Protein AF-A0A486XRT2-F1 (afdb_monomer)

Sequence (268 aa):
MKKILVLSLFYLQCIYGNQPLEEYFSYIKQLAQSSGNYQEGEIEIVMDPVEILKIQEIQENRLLQKGFSKIEAREFSQVGLVCEDQYLIWLRDAVYFPQKIPGTYDRLIWKSELKEGLSGVAILPVLPSGRIALIVNYRHATRSWELELPRGGVELQETAEEAALRELKEETGLIASSLHFLGQVAPDNGVLSSVMPIFLAKISSQEESQTEYGEAIADVISFTKDELKKGLMQGFLEVSIQGEEKHIPLRDPFLTFALLQAELRKLL

Foldseek 3Di:
DPDPDPPPPVVCVLVDDPPDVVVQVVQVVQAPDDQDDLQVQTKGFDDDPVVLVVQLVVQLVVVVVVVDDNSVSNLVSDFGFNDDDPFKTKGWTFIQGRPRDTYIDIAIETPQNTNVGAQKAFEFEQEPVRWTKWWQWQDPVVRFTATETQMDGADDVRDNVRRHQVSCCQQFQWHFPDKAWLAWDDPDPRHYPHIYTYIYGYTDDGDDHNYDPPIGTQDIDIDHLVQLVVLCVVQWDFDQGPNDTDTHGYDYPSVVSSSVSCVVVVVD

Radius of gyration: 22.91 Å; Cα contacts (8 Å, |Δi|>4): 514; chains: 1; bounding box: 68×37×58 Å

pLDDT: mean 90.21, std 15.12, range [31.02, 98.75]

Mean predicted aligned error: 6.56 Å

Nearest PDB structures (foldseek):
  5c7q-assembly1_B  TM=8.868E-01  e=3.432E-14  Bdellovibrio bacteriovorus HD100
  5c8l-assembly1_B  TM=8.752E-01  e=8.016E-14  Bdellovibrio bacteriovorus HD100
  8wv3-assembly1_A  TM=8.546E-01  e=5.244E-13  Bacillus methanolicus
  2yvm-assembly1_A  TM=8.355E-01  e=3.645E-12  Thermus thermophilus HB8
  8wv3-assembly1_E  TM=8.431E-01  e=2.534E-12  Bacillus methanolicus

Structure (mmCIF, N/CA/C/O backbone):
data_AF-A0A486XRT2-F1
#
_entry.id   AF-A0A486XRT2-F1
#
loop_
_atom_site.group_PDB
_atom_site.id
_atom_site.type_symbol
_atom_site.label_atom_id
_atom_site.label_alt_id
_atom_site.label_comp_id
_atom_site.label_asym_id
_atom_site.label_entity_id
_atom_site.label_seq_id
_atom_site.pdbx_PDB_ins_code
_atom_site.Cartn_x
_atom_site.Cartn_y
_atom_site.Cartn_z
_atom_site.occupancy
_atom_site.B_iso_or_equiv
_atom_site.auth_seq_id
_atom_site.auth_comp_id
_atom_site.auth_asym_id
_atom_site.auth_atom_id
_atom_site.pdbx_PDB_model_num
ATOM 1 N N . MET A 1 1 ? 45.564 20.930 1.297 1.00 42.75 1 MET A N 1
ATOM 2 C CA . MET A 1 1 ? 44.959 20.884 -0.058 1.00 42.75 1 MET A CA 1
ATOM 3 C C . MET A 1 1 ? 45.408 19.600 -0.746 1.00 42.75 1 MET A C 1
ATOM 5 O O . MET A 1 1 ? 46.575 19.269 -0.600 1.00 42.75 1 MET A O 1
ATOM 9 N N . LYS A 1 2 ? 44.506 18.911 -1.467 1.00 38.56 2 LYS A N 1
ATOM 10 C CA . LYS A 1 2 ? 44.606 17.539 -2.037 1.00 38.56 2 LYS A CA 1
ATOM 11 C C . LYS A 1 2 ? 44.101 16.395 -1.140 1.00 38.56 2 LYS A C 1
ATOM 13 O O . LYS A 1 2 ? 44.876 15.544 -0.732 1.00 38.56 2 LYS A O 1
ATOM 18 N N . LYS A 1 3 ? 42.787 16.360 -0.887 1.00 36.56 3 LYS A N 1
ATOM 19 C CA . LYS A 1 3 ? 42.003 15.138 -0.575 1.00 36.56 3 LYS A CA 1
ATOM 20 C C . LYS A 1 3 ? 40.528 15.299 -1.000 1.00 36.56 3 LYS A C 1
ATOM 22 O O . LYS A 1 3 ? 39.615 14.898 -0.298 1.00 36.56 3 LYS A O 1
ATOM 27 N N . ILE A 1 4 ? 40.293 15.924 -2.154 1.00 42.47 4 ILE A N 1
ATOM 28 C CA . ILE A 1 4 ? 38.965 16.025 -2.782 1.00 42.47 4 ILE A CA 1
ATOM 29 C C . ILE A 1 4 ? 39.179 15.750 -4.269 1.00 42.47 4 ILE A C 1
ATOM 31 O O . ILE A 1 4 ? 39.317 16.684 -5.044 1.00 42.47 4 ILE A O 1
ATOM 35 N N . LEU A 1 5 ? 39.378 14.485 -4.646 1.00 36.94 5 LEU A N 1
ATOM 36 C CA . LEU A 1 5 ? 39.293 14.062 -6.056 1.00 36.94 5 LEU A CA 1
ATOM 37 C C . LEU A 1 5 ? 39.163 12.536 -6.244 1.00 36.94 5 LEU A C 1
ATOM 39 O O . LEU A 1 5 ? 39.488 12.027 -7.308 1.00 36.94 5 LEU A O 1
ATOM 43 N N . VAL A 1 6 ? 38.730 11.792 -5.217 1.00 38.69 6 VAL A N 1
ATOM 44 C CA . VAL A 1 6 ? 38.542 10.324 -5.312 1.00 38.69 6 VAL A CA 1
ATOM 45 C C . VAL A 1 6 ? 37.071 9.913 -5.133 1.00 38.69 6 VAL A C 1
ATOM 47 O O . VAL A 1 6 ? 36.712 8.781 -5.424 1.00 38.69 6 VAL A O 1
ATOM 50 N N . LEU A 1 7 ? 36.179 10.837 -4.756 1.00 36.88 7 LEU A N 1
ATOM 51 C CA . LEU A 1 7 ? 34.746 10.542 -4.595 1.00 36.88 7 LEU A CA 1
ATOM 52 C C . LEU A 1 7 ? 33.906 10.704 -5.873 1.00 36.88 7 LEU A C 1
ATOM 54 O O . LEU A 1 7 ? 32.753 10.291 -5.879 1.00 36.88 7 LEU A O 1
ATOM 58 N N . SER A 1 8 ? 34.453 11.251 -6.963 1.00 41.97 8 SER A N 1
ATOM 59 C CA . SER A 1 8 ? 33.670 11.516 -8.181 1.00 41.97 8 SER A CA 1
ATOM 60 C C . SER A 1 8 ? 33.702 10.401 -9.230 1.00 41.97 8 SER A C 1
ATOM 62 O O . SER A 1 8 ? 32.873 10.432 -10.129 1.00 41.97 8 SER A O 1
ATOM 64 N N . LEU A 1 9 ? 34.603 9.411 -9.142 1.00 33.44 9 LEU A N 1
ATOM 65 C CA . LEU A 1 9 ? 34.615 8.296 -10.107 1.00 33.44 9 LEU A CA 1
ATOM 66 C C . LEU A 1 9 ? 33.767 7.092 -9.674 1.00 33.44 9 LEU A C 1
ATOM 68 O O . LEU A 1 9 ? 33.207 6.431 -10.540 1.00 33.44 9 LEU A O 1
ATOM 72 N N . PHE A 1 10 ? 33.594 6.846 -8.371 1.00 33.91 10 PHE A N 1
ATOM 73 C CA . PHE A 1 10 ? 32.677 5.798 -7.895 1.00 33.91 10 PHE A CA 1
ATOM 74 C C . PHE A 1 10 ? 31.203 6.218 -7.993 1.00 33.91 10 PHE A C 1
ATOM 76 O O . PHE A 1 10 ? 30.354 5.385 -8.283 1.00 33.91 10 PHE A O 1
ATOM 83 N N . TYR A 1 11 ? 30.902 7.516 -7.866 1.00 34.69 11 TYR A N 1
ATOM 84 C CA . TYR A 1 11 ? 29.550 8.037 -8.104 1.00 34.69 11 TYR A CA 1
ATOM 85 C C . TYR A 1 11 ? 29.153 8.064 -9.588 1.00 34.69 11 TYR A C 1
ATOM 87 O O . TYR A 1 11 ? 27.969 8.126 -9.892 1.00 34.69 11 TYR A O 1
ATOM 95 N N . LEU A 1 12 ? 30.113 7.987 -10.520 1.00 31.02 12 LEU A N 1
ATOM 96 C CA . LEU A 1 12 ? 29.809 7.939 -11.955 1.00 31.02 12 LEU A CA 1
ATOM 97 C C . LEU A 1 12 ? 29.531 6.524 -12.483 1.00 31.02 12 LEU A C 1
ATOM 99 O O . LEU A 1 12 ? 28.933 6.402 -13.550 1.00 31.02 12 LEU A O 1
ATOM 103 N N . GLN A 1 13 ? 29.900 5.465 -11.753 1.00 32.84 13 GLN A N 1
ATOM 104 C CA . GLN A 1 13 ? 29.519 4.096 -12.130 1.00 32.84 13 GLN A CA 1
ATOM 105 C C . GLN A 1 13 ? 28.032 3.803 -11.897 1.00 32.84 13 GLN A C 1
ATOM 107 O O . GLN A 1 13 ? 27.502 2.910 -12.546 1.00 32.84 13 GLN A O 1
ATOM 112 N N . CYS A 1 14 ? 27.338 4.598 -11.076 1.00 37.03 14 CYS A N 1
ATOM 113 C CA . CYS A 1 14 ? 25.875 4.560 -10.999 1.00 37.03 14 CYS A CA 1
ATOM 114 C C . CYS A 1 14 ? 25.184 5.349 -12.122 1.00 37.03 14 CYS A C 1
ATOM 116 O O . CYS A 1 14 ? 23.974 5.247 -12.259 1.00 37.03 14 CYS A O 1
ATOM 118 N N . ILE A 1 15 ? 25.914 6.155 -12.904 1.00 41.41 15 ILE A N 1
ATOM 119 C CA . ILE A 1 15 ? 25.290 7.127 -13.816 1.00 41.41 15 ILE A CA 1
ATOM 120 C C . ILE A 1 15 ? 25.439 6.719 -15.291 1.00 41.41 15 ILE A C 1
ATOM 122 O O . ILE A 1 15 ? 24.582 7.063 -16.093 1.00 41.41 15 ILE A O 1
ATOM 126 N N . TYR A 1 16 ? 26.440 5.923 -15.682 1.00 41.00 16 TYR A N 1
ATOM 127 C CA . TYR A 1 16 ? 26.525 5.405 -17.056 1.00 41.00 16 TYR A CA 1
ATOM 128 C C . TYR A 1 16 ? 27.281 4.076 -17.132 1.00 41.00 16 TYR A C 1
ATOM 130 O O . TYR A 1 16 ? 28.510 4.064 -17.202 1.00 41.00 16 TYR A O 1
ATOM 138 N N . GLY A 1 17 ? 26.557 2.961 -17.231 1.00 38.00 17 GLY A N 1
ATOM 139 C CA . GLY A 1 17 ? 27.128 1.707 -17.726 1.00 38.00 17 GLY A CA 1
ATOM 140 C C . GLY A 1 17 ? 26.517 0.467 -17.100 1.00 38.00 17 GLY A C 1
ATOM 141 O O . GLY A 1 17 ? 26.795 0.190 -15.944 1.00 38.00 17 GLY A O 1
ATOM 142 N N . ASN A 1 18 ? 25.748 -0.277 -17.905 1.00 48.03 18 ASN A N 1
ATOM 143 C CA . ASN A 1 18 ? 25.358 -1.674 -17.699 1.00 48.03 18 ASN A CA 1
ATOM 144 C C . ASN A 1 18 ? 25.285 -2.085 -16.223 1.00 48.03 18 ASN A C 1
ATOM 146 O O . ASN A 1 18 ? 26.143 -2.845 -15.764 1.00 48.03 18 ASN A O 1
ATOM 150 N N . GLN A 1 19 ? 24.268 -1.627 -15.487 1.00 56.91 19 GLN A N 1
ATOM 151 C CA . GLN A 1 19 ? 23.897 -2.411 -14.316 1.00 56.91 19 GLN A CA 1
ATOM 152 C C . GLN A 1 19 ? 23.601 -3.829 -14.817 1.00 56.91 19 GLN A C 1
ATOM 154 O O . GLN A 1 19 ? 22.872 -3.979 -15.806 1.00 56.91 19 GLN A O 1
ATOM 159 N N . PRO A 1 20 ? 24.241 -4.866 -14.252 1.00 68.75 20 PRO A N 1
ATOM 160 C CA . PRO A 1 20 ? 24.042 -6.214 -14.738 1.00 68.75 20 PRO A CA 1
ATOM 161 C C . PRO A 1 20 ? 22.553 -6.540 -14.662 1.00 68.75 20 PRO A C 1
ATOM 163 O O . PRO A 1 20 ? 21.954 -6.456 -13.591 1.00 68.75 20 PRO A O 1
ATOM 166 N N . LEU A 1 21 ? 21.966 -6.979 -15.781 1.00 86.62 21 LEU A N 1
ATOM 167 C CA . LEU A 1 21 ? 20.611 -7.541 -15.780 1.00 86.62 21 LEU A CA 1
ATOM 168 C C . LEU A 1 21 ? 20.474 -8.671 -14.742 1.00 86.62 21 LEU A C 1
ATOM 170 O O . LEU A 1 21 ? 19.367 -9.001 -14.352 1.00 86.62 21 LEU A O 1
ATOM 174 N N . GLU A 1 22 ? 21.587 -9.237 -14.263 1.00 88.50 22 GLU A N 1
ATOM 175 C CA . GLU A 1 22 ? 21.653 -10.189 -13.153 1.00 88.50 22 GLU A CA 1
ATOM 176 C C . GLU A 1 22 ? 20.955 -9.695 -11.877 1.00 88.50 22 GLU A C 1
ATOM 178 O O . GLU A 1 22 ? 20.186 -10.453 -11.288 1.00 88.50 22 GLU A O 1
ATOM 183 N N . GLU A 1 23 ? 21.183 -8.446 -11.459 1.00 88.81 23 GLU A N 1
ATOM 184 C CA . GLU A 1 23 ? 20.568 -7.885 -10.248 1.00 88.81 23 GLU A CA 1
ATOM 185 C C . GLU A 1 23 ? 19.066 -7.666 -10.452 1.00 88.81 23 GLU A C 1
ATOM 187 O O . GLU A 1 23 ? 18.247 -8.143 -9.667 1.00 88.81 23 GLU A O 1
ATOM 192 N N . TYR A 1 24 ? 18.698 -7.064 -11.583 1.00 91.75 24 TYR A N 1
ATOM 193 C CA . TYR A 1 24 ? 17.308 -6.938 -12.018 1.00 91.75 24 TYR A CA 1
ATOM 194 C C . TYR A 1 24 ? 16.585 -8.297 -12.045 1.00 91.75 24 TYR A C 1
ATOM 196 O O . TYR A 1 24 ? 15.539 -8.466 -11.421 1.00 91.75 24 TYR A O 1
ATOM 204 N N . PHE A 1 25 ? 17.167 -9.310 -12.690 1.00 92.19 25 PHE A N 1
ATOM 205 C CA . PHE A 1 25 ? 16.597 -10.654 -12.757 1.00 92.19 25 PHE A CA 1
ATOM 206 C C . PHE A 1 25 ? 16.522 -11.335 -11.388 1.00 92.19 25 PHE A C 1
ATOM 208 O O . PHE A 1 25 ? 15.627 -12.152 -11.168 1.00 92.19 25 PHE A O 1
ATOM 215 N N . SER A 1 26 ? 17.442 -11.026 -10.471 1.00 91.88 26 SER A N 1
ATOM 216 C CA . SER A 1 26 ? 17.382 -11.496 -9.086 1.00 91.88 26 SER A CA 1
ATOM 217 C C . SER A 1 26 ? 16.157 -10.938 -8.361 1.00 91.88 26 SER A C 1
ATOM 219 O O . SER A 1 26 ? 15.476 -11.691 -7.662 1.00 91.88 26 SER A O 1
ATOM 221 N N . TYR A 1 27 ? 15.826 -9.657 -8.558 1.00 92.00 27 TYR A N 1
ATOM 222 C CA . TYR A 1 27 ? 14.608 -9.067 -8.000 1.00 92.00 27 TYR A CA 1
ATOM 223 C C . TYR A 1 27 ? 13.346 -9.670 -8.610 1.00 92.00 27 TYR A C 1
ATOM 225 O O . TYR A 1 27 ? 12.478 -10.114 -7.865 1.00 92.00 27 TYR A O 1
ATOM 233 N N . ILE A 1 28 ? 13.275 -9.792 -9.940 1.00 90.12 28 ILE A N 1
ATOM 234 C CA . ILE A 1 28 ? 12.112 -10.389 -10.616 1.00 90.12 28 ILE A CA 1
ATOM 235 C C . ILE A 1 28 ? 11.812 -11.801 -10.095 1.00 90.12 28 ILE A C 1
ATOM 237 O O . ILE A 1 28 ? 10.658 -12.122 -9.839 1.00 90.12 28 ILE A O 1
ATOM 241 N N . LYS A 1 29 ? 12.837 -12.630 -9.862 1.00 89.56 29 LYS A N 1
ATOM 242 C CA . LYS A 1 29 ? 12.666 -13.991 -9.319 1.00 89.56 29 LYS A CA 1
ATOM 243 C C . LYS A 1 29 ? 12.172 -14.035 -7.872 1.00 89.56 29 LYS A C 1
ATOM 245 O O . LYS A 1 29 ? 11.640 -15.058 -7.457 1.00 89.56 29 LYS A O 1
ATOM 250 N N . GLN A 1 30 ? 12.414 -12.984 -7.091 1.00 89.81 30 GLN A N 1
ATOM 251 C CA . GLN A 1 30 ? 11.984 -12.902 -5.693 1.00 89.81 30 GLN A CA 1
ATOM 252 C C . GLN A 1 30 ? 10.551 -12.384 -5.545 1.00 89.81 30 GLN A C 1
ATOM 254 O O . GLN A 1 30 ? 9.987 -12.487 -4.456 1.00 89.81 30 GLN A O 1
ATOM 259 N N . LEU A 1 31 ? 9.974 -11.824 -6.608 1.00 86.00 31 LEU A N 1
ATOM 260 C CA . LEU A 1 31 ? 8.597 -11.352 -6.625 1.00 86.00 31 LEU A CA 1
ATOM 261 C C . LEU A 1 31 ? 7.661 -12.509 -6.970 1.00 86.00 31 LEU A C 1
ATOM 263 O O . LEU A 1 31 ? 7.863 -13.219 -7.951 1.00 86.00 31 LEU A O 1
ATOM 267 N N . ALA A 1 32 ? 6.596 -12.667 -6.189 1.00 62.53 32 ALA A N 1
ATOM 268 C CA . ALA A 1 32 ? 5.631 -13.761 -6.319 1.00 62.53 32 ALA A CA 1
ATOM 269 C C . ALA A 1 32 ? 4.637 -13.604 -7.500 1.00 62.53 32 ALA A C 1
ATOM 271 O O . ALA A 1 32 ? 3.557 -14.192 -7.483 1.00 62.53 32 ALA A O 1
ATOM 272 N N . GLN A 1 33 ? 4.947 -12.777 -8.506 1.00 68.50 33 GLN A N 1
ATOM 273 C CA . GLN A 1 33 ? 3.989 -12.360 -9.539 1.00 68.50 33 GLN A CA 1
ATOM 274 C C . GLN A 1 33 ? 3.993 -13.272 -10.775 1.00 68.50 33 GLN A C 1
ATOM 276 O O . GLN A 1 33 ? 5.025 -13.803 -11.183 1.00 68.50 33 GLN A O 1
ATOM 281 N N . SER A 1 34 ? 2.823 -13.421 -11.405 1.00 65.62 34 SER A N 1
ATOM 282 C CA . SER A 1 34 ? 2.684 -14.096 -12.699 1.00 65.62 34 SER A CA 1
ATOM 283 C C . SER A 1 34 ? 3.406 -13.328 -13.806 1.00 65.62 34 SER A C 1
ATOM 285 O O . SER A 1 34 ? 3.332 -12.103 -13.852 1.00 65.62 34 SER A O 1
ATOM 287 N N . SER A 1 35 ? 4.005 -14.044 -14.756 1.00 72.31 35 SER A N 1
ATOM 288 C CA . SER A 1 35 ? 4.737 -13.468 -15.895 1.00 72.31 35 SER A CA 1
ATOM 289 C C . SER A 1 35 ? 3.881 -12.624 -16.850 1.00 72.31 35 SER A C 1
ATOM 291 O O . SER A 1 35 ? 4.446 -11.860 -17.631 1.00 72.31 35 SER A O 1
ATOM 293 N N . GLY A 1 36 ? 2.553 -12.798 -16.803 1.00 86.81 36 GLY A N 1
ATOM 294 C CA . GLY A 1 36 ? 1.587 -12.315 -17.792 1.00 86.81 36 GLY A CA 1
ATOM 295 C C . GLY A 1 36 ? 1.673 -13.056 -19.134 1.00 86.81 36 GLY A C 1
ATOM 296 O O . GLY A 1 36 ? 2.679 -13.696 -19.441 1.00 86.81 36 GLY A O 1
ATOM 297 N N . ASN A 1 37 ? 0.614 -12.979 -19.940 1.00 91.19 37 ASN A N 1
ATOM 298 C CA . ASN A 1 37 ? 0.569 -13.491 -21.311 1.00 91.19 37 ASN A CA 1
ATOM 299 C C . ASN A 1 37 ? -0.024 -12.450 -22.276 1.00 91.19 37 ASN A C 1
ATOM 301 O O . ASN A 1 37 ? -1.240 -12.238 -22.332 1.00 91.19 37 ASN A O 1
ATOM 305 N N . TYR A 1 38 ? 0.812 -11.830 -23.119 1.00 92.50 38 TYR A N 1
ATOM 306 C CA . TYR A 1 38 ? 0.323 -10.804 -24.054 1.00 92.50 38 TYR A CA 1
ATOM 307 C C . TYR A 1 38 ? -0.666 -11.342 -25.097 1.00 92.50 38 TYR A C 1
ATOM 309 O O . TYR A 1 38 ? -1.413 -10.562 -25.696 1.00 92.50 38 TYR A O 1
ATOM 317 N N . GLN A 1 39 ? -0.673 -12.656 -25.351 1.00 92.38 39 GLN A N 1
ATOM 318 C CA . GLN A 1 39 ? -1.627 -13.285 -26.269 1.00 92.38 39 GLN A CA 1
ATOM 319 C C . GLN A 1 39 ? -3.038 -13.333 -25.679 1.00 92.38 39 GLN A C 1
ATOM 321 O O . GLN A 1 39 ? -4.010 -13.364 -26.430 1.00 92.38 39 GLN A O 1
ATOM 326 N N . GLU A 1 40 ? -3.150 -13.271 -24.354 1.00 94.12 40 GLU A N 1
ATOM 327 C CA . GLU A 1 40 ? -4.413 -13.211 -23.616 1.00 94.12 40 GLU A CA 1
ATOM 328 C C . GLU A 1 40 ? -4.848 -11.765 -23.321 1.00 94.12 40 GLU A C 1
ATOM 330 O O . GLU A 1 40 ? -5.876 -11.533 -22.692 1.00 94.12 40 GLU A O 1
ATOM 335 N N . GLY A 1 41 ? -4.115 -10.770 -23.836 1.00 93.12 41 GLY A N 1
ATOM 336 C CA . GLY A 1 41 ? -4.406 -9.352 -23.610 1.00 93.12 41 GLY A CA 1
ATOM 337 C C . GLY A 1 41 ? -3.783 -8.785 -22.333 1.00 93.12 41 GLY A C 1
ATOM 338 O O . GLY A 1 41 ? -4.151 -7.686 -21.919 1.00 93.12 41 GLY A O 1
ATOM 339 N N . GLU A 1 42 ? -2.827 -9.498 -21.740 1.00 94.88 42 GLU A N 1
ATOM 340 C CA . GLU A 1 42 ? -2.070 -9.064 -20.566 1.00 94.88 42 GLU A CA 1
ATOM 341 C C . GLU A 1 42 ? -0.746 -8.383 -20.967 1.00 94.88 42 GLU A C 1
ATOM 343 O O . GLU A 1 42 ? -0.470 -8.153 -22.149 1.00 94.88 42 GLU A O 1
ATOM 348 N N . ILE A 1 43 ? 0.082 -8.039 -19.979 1.00 94.38 43 ILE A N 1
ATOM 349 C CA . ILE A 1 43 ? 1.439 -7.523 -20.188 1.00 94.38 43 ILE A CA 1
ATOM 350 C C . ILE A 1 43 ? 2.421 -8.620 -19.782 1.00 94.38 43 ILE A C 1
ATOM 352 O O . ILE A 1 43 ? 2.411 -9.046 -18.632 1.00 94.38 43 ILE A O 1
ATOM 356 N N . GLU A 1 44 ? 3.256 -9.067 -20.717 1.00 95.88 44 GLU A N 1
ATOM 357 C CA . GLU A 1 44 ? 4.278 -10.090 -20.467 1.00 95.88 44 GLU A CA 1
ATOM 358 C C . GLU A 1 44 ? 5.638 -9.436 -20.207 1.00 95.88 44 GLU A C 1
ATOM 360 O O . GLU A 1 44 ? 6.094 -8.624 -21.017 1.00 95.88 44 GLU A O 1
ATOM 365 N N . ILE A 1 45 ? 6.309 -9.814 -19.115 1.00 95.44 45 ILE A N 1
ATOM 366 C CA . ILE A 1 45 ? 7.686 -9.375 -18.835 1.00 95.44 45 ILE A CA 1
ATOM 367 C C . ILE A 1 45 ? 8.673 -10.178 -19.688 1.00 95.44 45 ILE A C 1
ATOM 369 O O . ILE A 1 45 ? 8.698 -11.408 -19.666 1.00 95.44 45 ILE A O 1
ATOM 373 N N . VAL A 1 46 ? 9.545 -9.468 -20.401 1.00 95.00 46 VAL A N 1
ATOM 374 C CA . VAL A 1 46 ? 10.576 -10.047 -21.266 1.00 95.00 46 VAL A CA 1
ATOM 375 C C . VAL A 1 46 ? 11.873 -10.228 -20.485 1.00 95.00 46 VAL A C 1
ATOM 377 O O . VAL A 1 46 ? 12.442 -9.270 -19.963 1.00 95.00 46 VAL A O 1
ATOM 380 N N . MET A 1 47 ? 12.366 -11.468 -20.453 1.00 92.94 47 MET A N 1
ATOM 381 C CA . MET A 1 47 ? 13.569 -11.855 -19.700 1.00 92.94 47 MET A CA 1
ATOM 382 C C . MET A 1 47 ? 14.769 -12.214 -20.590 1.00 92.94 47 MET A C 1
ATOM 384 O O . MET A 1 47 ? 15.866 -12.412 -20.073 1.00 92.94 47 MET A O 1
ATOM 388 N N . ASP A 1 48 ? 14.597 -12.305 -21.916 1.00 93.75 48 ASP A N 1
ATOM 389 C CA . ASP A 1 48 ? 15.706 -12.567 -22.843 1.00 93.75 48 ASP A CA 1
ATOM 390 C C . ASP A 1 48 ? 16.574 -11.304 -23.030 1.00 93.75 48 ASP A C 1
ATOM 392 O O . ASP A 1 48 ? 16.073 -10.293 -23.529 1.00 93.75 48 ASP A O 1
ATOM 396 N N . PRO A 1 49 ? 17.878 -11.326 -22.686 1.00 93.19 49 PRO A N 1
ATOM 397 C CA . PRO A 1 49 ? 18.730 -10.139 -22.768 1.00 93.19 49 PRO A CA 1
ATOM 398 C C . PRO A 1 49 ? 18.839 -9.525 -24.170 1.00 93.19 49 PRO A C 1
ATOM 400 O O . PRO A 1 49 ? 18.994 -8.310 -24.298 1.00 93.19 49 PRO A O 1
ATOM 403 N N . VAL A 1 50 ? 18.766 -10.335 -25.233 1.00 94.38 50 VAL A N 1
ATOM 404 C CA . VAL A 1 50 ? 18.864 -9.841 -26.615 1.00 94.38 50 VAL A CA 1
ATOM 405 C C . VAL A 1 50 ? 17.575 -9.128 -27.015 1.00 94.38 50 VAL A C 1
ATOM 407 O O . VAL A 1 50 ? 17.629 -8.089 -27.676 1.00 94.38 50 VAL A O 1
ATOM 410 N N . GLU A 1 51 ? 16.416 -9.652 -26.620 1.00 96.31 51 GLU A N 1
ATOM 411 C CA . GLU A 1 51 ? 15.134 -8.976 -26.811 1.00 96.31 51 GLU A CA 1
ATOM 412 C C . GLU A 1 51 ? 15.032 -7.697 -25.980 1.00 96.31 51 GLU A C 1
ATOM 414 O O . GLU A 1 51 ? 14.623 -6.671 -26.523 1.00 96.31 51 GLU A O 1
ATOM 419 N N . ILE A 1 52 ? 15.490 -7.713 -24.724 1.00 96.19 52 ILE A N 1
ATOM 420 C CA . ILE A 1 52 ? 15.556 -6.517 -23.873 1.00 96.19 52 ILE A CA 1
ATOM 421 C C . ILE A 1 52 ? 16.310 -5.392 -24.589 1.00 96.19 52 ILE A C 1
ATOM 423 O O . ILE A 1 52 ? 15.780 -4.291 -24.718 1.00 96.19 52 ILE A O 1
ATOM 427 N N . LEU A 1 53 ? 17.503 -5.660 -25.134 1.00 95.25 53 LEU A N 1
ATOM 428 C CA . LEU A 1 53 ? 18.288 -4.646 -25.851 1.00 95.25 53 LEU A CA 1
ATOM 429 C C . LEU A 1 53 ? 17.526 -4.027 -27.034 1.00 95.25 53 LEU A C 1
ATOM 431 O O . LEU A 1 53 ? 17.572 -2.811 -27.222 1.00 95.25 53 LEU A O 1
ATOM 435 N N . LYS A 1 54 ? 16.789 -4.840 -27.803 1.00 97.25 54 LYS A N 1
ATOM 436 C CA . LYS A 1 54 ? 15.951 -4.347 -28.912 1.00 97.25 54 LYS A CA 1
ATOM 437 C C . LYS A 1 54 ? 14.812 -3.466 -28.403 1.00 97.25 54 LYS A C 1
ATOM 439 O O . LYS A 1 54 ? 14.508 -2.441 -29.005 1.00 97.25 54 LYS A O 1
ATOM 444 N N . ILE A 1 55 ? 14.178 -3.860 -27.300 1.00 98.06 55 ILE A N 1
ATOM 445 C CA . ILE A 1 55 ? 13.095 -3.097 -26.673 1.00 98.06 55 ILE A CA 1
ATOM 446 C C . ILE A 1 55 ? 13.608 -1.735 -26.187 1.00 98.06 55 ILE A C 1
ATOM 448 O O . ILE A 1 55 ? 12.952 -0.725 -26.445 1.00 98.06 55 ILE A O 1
ATOM 452 N N . GLN A 1 56 ? 14.792 -1.686 -25.566 1.00 96.88 56 GLN A N 1
ATOM 453 C CA . GLN A 1 56 ? 15.427 -0.427 -25.158 1.00 96.88 56 GLN A CA 1
ATOM 454 C C . GLN A 1 56 ? 15.669 0.493 -26.360 1.00 96.88 56 GLN A C 1
ATOM 456 O O . GLN A 1 56 ? 15.310 1.663 -26.307 1.00 96.88 56 GLN A O 1
ATOM 461 N N . GLU A 1 57 ? 16.204 -0.028 -27.470 1.00 97.38 57 GLU A N 1
ATOM 462 C CA . GLU A 1 57 ? 16.437 0.765 -28.687 1.00 97.38 57 GLU A CA 1
ATOM 463 C C . GLU A 1 57 ? 15.125 1.320 -29.268 1.00 97.38 57 GLU A C 1
ATOM 465 O O . GLU A 1 57 ? 15.042 2.485 -29.669 1.00 97.38 57 GLU A O 1
ATOM 470 N N . ILE A 1 58 ? 14.062 0.510 -29.285 1.00 98.12 58 ILE A N 1
ATOM 471 C CA . ILE A 1 58 ? 12.728 0.960 -29.705 1.00 98.12 58 ILE A CA 1
ATOM 472 C C . ILE A 1 58 ? 12.231 2.083 -28.787 1.00 98.12 58 ILE A C 1
ATOM 474 O O . ILE A 1 58 ? 11.703 3.088 -29.270 1.00 98.12 58 ILE A O 1
ATOM 478 N N . GLN A 1 59 ? 12.396 1.928 -27.474 1.00 98.00 59 GLN A N 1
ATOM 479 C CA . GLN A 1 59 ? 11.946 2.909 -26.496 1.00 98.00 59 GLN A CA 1
ATOM 480 C C . GLN A 1 59 ? 12.758 4.212 -26.561 1.00 98.00 59 GLN A C 1
ATOM 482 O O . GLN A 1 59 ? 12.161 5.289 -26.544 1.00 98.00 59 GLN A O 1
ATOM 487 N N . GLU A 1 60 ? 14.082 4.141 -26.721 1.00 97.94 60 GLU A N 1
ATOM 488 C CA . GLU A 1 60 ? 14.962 5.300 -26.927 1.00 97.94 60 GLU A CA 1
ATOM 489 C C . GLU A 1 60 ? 14.500 6.108 -28.147 1.00 97.94 60 GLU A C 1
ATOM 491 O O . GLU A 1 60 ? 14.272 7.315 -28.059 1.00 97.94 60 GLU A O 1
ATOM 496 N N . ASN A 1 61 ? 14.251 5.434 -29.274 1.00 98.38 61 ASN A N 1
ATOM 497 C CA . ASN A 1 61 ? 13.765 6.082 -30.492 1.00 98.38 61 ASN A CA 1
ATOM 498 C C . ASN A 1 61 ? 12.390 6.747 -30.307 1.00 98.38 61 ASN A C 1
ATOM 500 O O . ASN A 1 61 ? 12.167 7.853 -30.804 1.00 98.38 61 ASN A O 1
ATOM 504 N N . ARG A 1 62 ? 11.467 6.116 -29.567 1.00 98.06 62 ARG A N 1
ATOM 505 C CA . ARG A 1 62 ? 10.165 6.722 -29.228 1.00 98.06 62 ARG A CA 1
ATOM 506 C C . ARG A 1 62 ? 10.324 7.979 -28.373 1.00 98.06 62 ARG A C 1
ATOM 508 O O . ARG A 1 62 ? 9.595 8.945 -28.584 1.00 98.06 62 ARG A O 1
ATOM 515 N N . LEU A 1 63 ? 11.255 7.983 -27.421 1.00 98.25 63 LEU A N 1
ATOM 516 C CA . LEU A 1 63 ? 11.543 9.148 -26.580 1.00 98.25 63 LEU A CA 1
ATOM 517 C C . LEU A 1 63 ? 12.162 10.287 -27.400 1.00 98.25 63 LEU A C 1
ATOM 519 O O . LEU A 1 63 ? 11.711 11.426 -27.296 1.00 98.25 63 LEU A O 1
ATOM 523 N N . LEU A 1 64 ? 13.101 9.986 -28.301 1.00 98.38 64 LEU A N 1
ATOM 524 C CA . LEU A 1 64 ? 13.655 10.976 -29.233 1.00 98.38 64 LEU A CA 1
ATOM 525 C C . LEU A 1 64 ? 12.561 11.631 -30.093 1.00 98.38 64 LEU A C 1
ATOM 527 O O . LEU A 1 64 ? 12.531 12.850 -30.239 1.00 98.38 64 LEU A O 1
ATOM 531 N N . GLN A 1 65 ? 11.616 10.843 -30.617 1.00 98.38 65 GLN A N 1
ATOM 532 C CA . GLN A 1 65 ? 10.478 11.360 -31.392 1.00 98.38 65 GLN A CA 1
ATOM 533 C C . GLN A 1 65 ? 9.527 12.234 -30.562 1.00 98.38 65 GLN A C 1
ATOM 535 O O . GLN A 1 65 ? 8.881 13.126 -31.108 1.00 98.38 65 GLN A O 1
ATOM 540 N N . LYS A 1 66 ? 9.458 12.006 -29.245 1.00 98.00 66 LYS A N 1
ATOM 541 C CA . LYS A 1 66 ? 8.715 12.846 -28.293 1.00 98.00 66 LYS A CA 1
ATOM 542 C C . LYS A 1 66 ? 9.468 14.122 -27.890 1.00 98.00 66 LYS A C 1
ATOM 544 O O . LYS A 1 66 ? 8.913 14.925 -27.148 1.00 98.00 66 LYS A O 1
ATOM 549 N N . GLY A 1 67 ? 10.693 14.327 -28.382 1.00 98.12 67 GLY A N 1
ATOM 550 C CA . GLY A 1 67 ? 11.481 15.539 -28.155 1.00 98.12 67 GLY A CA 1
ATOM 551 C C . GLY A 1 67 ? 12.413 15.495 -26.943 1.00 98.12 67 GLY A C 1
ATOM 552 O O . GLY A 1 67 ? 12.990 16.526 -26.606 1.00 98.12 67 GLY A O 1
ATOM 553 N N . PHE A 1 68 ? 12.589 14.334 -26.303 1.00 98.38 68 PHE A N 1
ATOM 554 C CA . PHE A 1 68 ? 13.610 14.167 -25.265 1.00 98.38 68 PHE A CA 1
ATOM 555 C C . PHE A 1 68 ? 15.013 14.289 -25.869 1.00 98.38 68 PHE A C 1
ATOM 557 O O . PHE A 1 68 ? 15.248 13.919 -27.025 1.00 98.38 68 PHE A O 1
ATOM 564 N N . SER A 1 69 ? 15.971 14.788 -25.087 1.00 98.31 69 SER A N 1
ATOM 565 C CA . SER A 1 69 ? 17.369 14.810 -25.510 1.00 98.31 69 SER A CA 1
ATOM 566 C C . SER A 1 69 ? 17.909 13.389 -25.684 1.00 98.31 69 SER A C 1
ATOM 568 O O . SER A 1 69 ? 17.404 12.428 -25.109 1.00 98.31 69 SER A O 1
ATOM 570 N N . LYS A 1 70 ? 18.999 13.236 -26.443 1.00 96.81 70 LYS A N 1
ATOM 571 C CA . LYS A 1 70 ? 19.661 11.931 -26.611 1.00 96.81 70 LYS A CA 1
ATOM 572 C C . LYS A 1 70 ? 20.121 11.315 -25.286 1.00 96.81 70 LYS A C 1
ATOM 574 O O . LYS A 1 70 ? 20.162 10.098 -25.158 1.00 96.81 70 LYS A O 1
ATOM 579 N N . ILE A 1 71 ? 20.485 12.159 -24.325 1.00 96.50 71 ILE A N 1
ATOM 580 C CA . ILE A 1 71 ? 20.922 11.734 -22.997 1.00 96.50 71 ILE A CA 1
ATOM 581 C C . ILE A 1 71 ? 19.729 11.149 -22.232 1.00 96.50 71 ILE A C 1
ATOM 583 O O . ILE A 1 71 ? 19.771 9.985 -21.849 1.00 96.50 71 ILE A O 1
ATOM 587 N N . GLU A 1 72 ? 18.638 11.910 -22.124 1.00 96.81 72 GLU A N 1
ATOM 588 C CA . GLU A 1 72 ? 17.404 11.477 -21.452 1.00 96.81 72 GLU A CA 1
ATOM 589 C C . GLU A 1 72 ? 16.782 10.251 -22.124 1.00 96.81 72 GLU A C 1
ATOM 591 O O . GLU A 1 72 ? 16.380 9.310 -21.450 1.00 96.81 72 GLU A O 1
ATOM 596 N N . ALA A 1 73 ? 16.729 10.221 -23.458 1.00 97.50 73 ALA A N 1
ATOM 597 C CA . ALA A 1 73 ? 16.153 9.103 -24.195 1.00 97.50 73 ALA A CA 1
ATOM 598 C C . ALA A 1 73 ? 16.898 7.792 -23.911 1.00 97.50 73 ALA A C 1
ATOM 600 O O . ALA A 1 73 ? 16.271 6.745 -23.748 1.00 97.50 73 ALA A O 1
ATOM 601 N N . ARG A 1 74 ? 18.230 7.853 -23.817 1.00 94.44 74 ARG A N 1
ATOM 602 C CA . ARG A 1 74 ? 19.068 6.704 -23.466 1.00 94.44 74 ARG A CA 1
ATOM 603 C C . ARG A 1 74 ? 18.926 6.312 -21.996 1.00 94.44 74 ARG A C 1
ATOM 605 O O . ARG A 1 74 ? 19.020 5.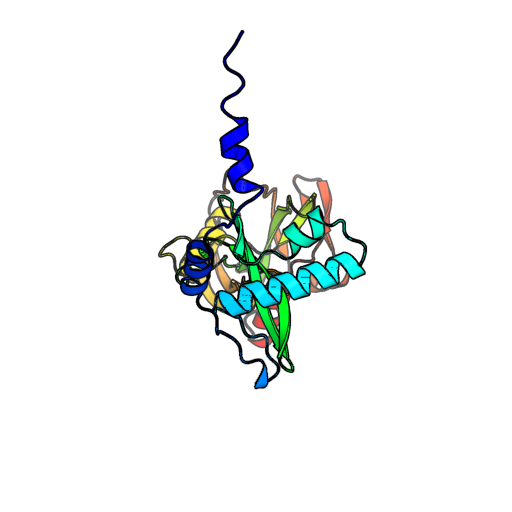136 -21.669 1.00 94.44 74 ARG A O 1
ATOM 612 N N . GLU A 1 75 ? 18.739 7.268 -21.096 1.00 93.69 75 GLU A N 1
ATOM 613 C CA . GLU A 1 75 ? 18.566 7.004 -19.664 1.00 93.69 75 GLU A CA 1
ATOM 614 C C . GLU A 1 75 ? 17.192 6.383 -19.367 1.00 93.69 75 GLU A C 1
ATOM 616 O O . GLU A 1 75 ? 17.097 5.329 -18.744 1.00 93.69 75 GLU A O 1
ATOM 621 N N . PHE A 1 76 ? 16.116 6.970 -19.892 1.00 95.25 76 PHE A N 1
ATOM 622 C CA . PHE A 1 76 ? 14.737 6.554 -19.609 1.00 95.25 76 PHE A CA 1
ATOM 623 C C . PHE A 1 76 ? 14.280 5.322 -20.403 1.00 95.25 76 PHE A C 1
ATOM 625 O O . PHE A 1 76 ? 13.182 4.817 -20.180 1.00 95.25 76 PHE A O 1
ATOM 632 N N . SER A 1 77 ? 15.097 4.833 -21.337 1.00 95.81 77 SER A N 1
ATOM 633 C CA . SER A 1 77 ? 14.856 3.573 -22.051 1.00 95.81 77 SER A CA 1
ATOM 634 C C . SER A 1 77 ? 15.583 2.377 -21.443 1.00 95.81 77 SER A C 1
ATOM 636 O O . SER A 1 77 ? 15.264 1.251 -21.815 1.00 95.81 77 SER A O 1
ATOM 638 N N . GLN A 1 78 ? 16.534 2.586 -20.524 1.00 95.19 78 GLN A N 1
ATOM 639 C CA . GLN A 1 78 ? 17.286 1.497 -19.899 1.00 95.19 78 GLN A CA 1
ATOM 640 C C . GLN A 1 78 ? 16.385 0.654 -18.996 1.00 95.19 78 GLN A C 1
ATOM 642 O O . GLN A 1 78 ? 15.749 1.176 -18.080 1.00 95.19 78 GLN A O 1
ATOM 647 N N . VAL A 1 79 ? 16.350 -0.644 -19.285 1.00 96.06 79 VAL A N 1
ATOM 648 C CA . VAL A 1 79 ? 15.639 -1.695 -18.554 1.00 96.06 79 VAL A CA 1
ATOM 649 C C . VAL A 1 79 ? 16.527 -2.193 -17.425 1.00 96.06 79 VAL A C 1
ATOM 651 O O . VAL A 1 79 ? 17.733 -2.365 -17.603 1.00 96.06 79 VAL A O 1
ATOM 654 N N . GLY A 1 80 ? 15.916 -2.470 -16.279 1.00 94.88 80 GLY A N 1
ATOM 655 C CA . GLY A 1 80 ? 16.596 -3.005 -15.111 1.00 94.88 80 GLY A CA 1
ATOM 656 C C . GLY A 1 80 ? 16.231 -2.270 -13.830 1.00 94.88 80 GLY A C 1
ATOM 657 O O . GLY A 1 80 ? 15.145 -1.702 -13.699 1.00 94.88 80 GLY A O 1
ATOM 658 N N . LEU A 1 81 ? 17.157 -2.295 -12.876 1.00 94.31 81 LEU A N 1
ATOM 659 C CA . LEU A 1 81 ? 17.069 -1.496 -11.666 1.00 94.31 81 LEU A CA 1
ATOM 660 C C . LEU A 1 81 ? 17.313 -0.021 -12.023 1.00 94.31 81 LEU A C 1
ATOM 662 O O . LEU A 1 81 ? 18.362 0.340 -12.545 1.00 94.31 81 LEU A O 1
ATOM 666 N N . VAL A 1 82 ? 16.323 0.834 -11.774 1.00 94.19 82 VAL A N 1
ATOM 667 C CA . VAL A 1 82 ? 16.450 2.286 -11.968 1.00 94.19 82 VAL A CA 1
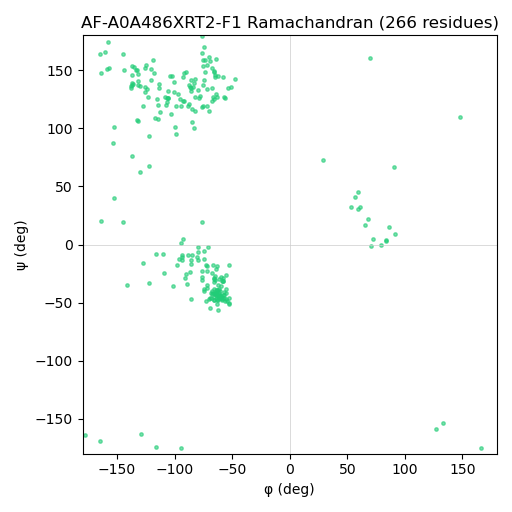ATOM 668 C C . VAL A 1 82 ? 17.060 2.918 -10.721 1.00 94.19 82 VAL A C 1
ATOM 670 O O . VAL A 1 82 ? 17.971 3.737 -10.817 1.00 94.19 82 VAL A O 1
ATOM 673 N N . CYS A 1 83 ? 16.553 2.544 -9.545 1.00 93.62 83 CYS A N 1
ATOM 674 C CA . CYS A 1 83 ? 17.035 3.027 -8.257 1.00 93.62 83 CYS A CA 1
ATOM 675 C C . CYS A 1 83 ? 16.646 2.056 -7.137 1.00 93.62 83 CYS A C 1
ATOM 677 O O . CYS A 1 83 ? 15.609 1.397 -7.208 1.00 93.62 83 CYS A O 1
ATOM 679 N N . GLU A 1 84 ? 17.452 2.016 -6.083 1.00 94.06 84 GLU A N 1
ATOM 680 C CA . GLU A 1 84 ? 17.187 1.275 -4.855 1.00 94.06 84 GLU A CA 1
ATOM 681 C C . GLU A 1 84 ? 17.563 2.136 -3.650 1.00 94.06 84 GLU A C 1
ATOM 683 O O . GLU A 1 84 ? 18.624 2.766 -3.638 1.00 94.06 84 GLU A O 1
ATOM 688 N N . ASP A 1 85 ? 16.722 2.126 -2.619 1.00 94.06 85 ASP A N 1
ATOM 689 C CA . ASP A 1 85 ? 17.045 2.707 -1.317 1.00 94.06 85 ASP A CA 1
ATOM 690 C C . ASP A 1 85 ? 16.780 1.717 -0.170 1.00 94.06 85 ASP A C 1
ATOM 692 O O . ASP A 1 85 ? 16.719 0.507 -0.375 1.00 94.06 85 ASP A O 1
ATOM 696 N N . GLN A 1 86 ? 16.693 2.195 1.072 1.00 91.81 86 GLN A N 1
ATOM 697 C CA . GLN A 1 86 ? 16.453 1.337 2.234 1.00 91.81 86 GLN A CA 1
ATOM 698 C C . GLN A 1 86 ? 15.112 0.579 2.180 1.00 91.81 86 GLN A C 1
ATOM 700 O O . GLN A 1 86 ? 15.038 -0.521 2.726 1.00 91.81 86 GLN A O 1
ATOM 705 N N . TYR A 1 87 ? 14.084 1.125 1.529 1.00 89.88 87 TYR A N 1
ATOM 706 C CA . TYR A 1 87 ? 12.711 0.619 1.578 1.00 89.88 87 TYR A CA 1
ATOM 707 C C . TYR A 1 87 ? 12.134 0.269 0.207 1.00 89.88 87 TYR A C 1
ATOM 709 O O . TYR A 1 87 ? 11.336 -0.661 0.110 1.00 89.88 87 TYR A O 1
ATOM 717 N N . LEU A 1 88 ? 12.526 0.992 -0.839 1.00 93.81 88 LEU A N 1
ATOM 718 C CA . LEU A 1 88 ? 11.932 0.935 -2.166 1.00 93.81 88 LEU A CA 1
ATOM 719 C C . LEU A 1 88 ? 12.933 0.470 -3.221 1.00 93.81 88 LEU A C 1
ATOM 721 O O . LEU A 1 88 ? 14.132 0.756 -3.176 1.00 93.81 88 LEU A O 1
ATOM 725 N N . ILE A 1 89 ? 12.387 -0.223 -4.212 1.00 95.06 89 ILE A N 1
ATOM 726 C CA . ILE A 1 89 ? 13.051 -0.614 -5.447 1.00 95.06 89 ILE A CA 1
ATOM 727 C C . ILE A 1 89 ? 12.226 -0.045 -6.599 1.00 95.06 89 ILE A C 1
ATOM 729 O O . ILE A 1 89 ? 11.025 -0.294 -6.695 1.00 95.06 89 ILE A O 1
ATOM 733 N N . TRP A 1 90 ? 12.873 0.696 -7.493 1.00 95.62 90 TRP A N 1
ATOM 734 C CA . TRP A 1 90 ? 12.293 1.121 -8.761 1.00 95.62 90 TRP A CA 1
ATOM 735 C C . TRP A 1 90 ? 12.855 0.253 -9.880 1.00 95.62 90 TRP A C 1
ATOM 737 O O . TRP A 1 90 ? 14.038 0.343 -10.212 1.00 95.62 90 TRP A O 1
ATOM 747 N N . LEU A 1 91 ? 11.997 -0.574 -10.476 1.00 95.06 91 LEU A N 1
ATOM 748 C CA . LEU A 1 91 ? 12.327 -1.374 -11.651 1.00 95.06 91 LEU A CA 1
ATOM 749 C C . LEU A 1 91 ? 11.702 -0.777 -12.910 1.00 95.06 91 LEU A C 1
ATOM 751 O O . LEU A 1 91 ? 10.579 -0.272 -12.880 1.00 95.06 91 LEU A O 1
ATOM 755 N N . ARG A 1 92 ? 12.421 -0.893 -14.025 1.00 96.12 92 ARG A N 1
ATOM 756 C CA . ARG A 1 92 ? 11.891 -0.708 -15.375 1.00 96.12 92 ARG A CA 1
ATOM 757 C C . ARG A 1 92 ? 11.960 -2.032 -16.107 1.00 96.12 92 ARG A C 1
ATOM 759 O O . ARG A 1 92 ? 13.043 -2.468 -16.491 1.00 96.12 92 ARG A O 1
ATOM 766 N N . ASP A 1 93 ? 10.811 -2.647 -16.322 1.00 95.62 93 ASP A N 1
ATOM 767 C CA . ASP A 1 93 ? 10.698 -3.906 -17.038 1.00 95.62 93 ASP A CA 1
ATOM 768 C C . ASP A 1 93 ? 10.694 -3.659 -18.548 1.00 95.62 93 ASP A C 1
ATOM 770 O O . ASP A 1 93 ? 10.084 -2.706 -19.040 1.00 95.62 93 ASP A O 1
ATOM 774 N N . ALA A 1 94 ? 11.333 -4.547 -19.305 1.00 96.62 94 ALA A N 1
ATOM 775 C CA . ALA A 1 94 ? 11.007 -4.728 -20.715 1.00 96.62 94 ALA A CA 1
ATOM 776 C C . ALA A 1 94 ? 9.758 -5.599 -20.808 1.00 96.62 94 ALA A C 1
ATOM 778 O O . ALA A 1 94 ? 9.683 -6.644 -20.162 1.00 96.62 94 ALA A O 1
ATOM 779 N N . VAL A 1 95 ? 8.798 -5.189 -21.632 1.00 96.88 95 VAL A N 1
ATOM 780 C CA . VAL A 1 95 ? 7.511 -5.872 -21.738 1.00 96.88 95 VAL A CA 1
ATOM 781 C C . VAL A 1 95 ? 7.042 -6.025 -23.179 1.00 96.88 95 VAL A C 1
ATOM 783 O O . VAL A 1 95 ? 7.344 -5.202 -24.053 1.00 96.88 95 VAL A O 1
ATOM 786 N N . TYR A 1 96 ? 6.228 -7.053 -23.399 1.00 97.62 96 TYR A N 1
ATOM 787 C CA . TYR A 1 96 ? 5.265 -7.084 -24.488 1.00 97.62 96 TYR A CA 1
ATOM 788 C C . TYR A 1 96 ? 3.889 -6.694 -23.953 1.00 97.62 96 TYR A C 1
ATOM 790 O O . TYR A 1 96 ? 3.315 -7.365 -23.101 1.00 97.62 96 TYR A O 1
ATOM 798 N N . PHE A 1 97 ? 3.345 -5.614 -24.498 1.00 96.75 97 PHE A N 1
ATOM 799 C CA . PHE A 1 97 ? 1.938 -5.255 -24.365 1.00 96.75 97 PHE A CA 1
ATOM 800 C C . PHE A 1 97 ? 1.061 -6.154 -25.253 1.00 96.75 97 PHE A C 1
ATOM 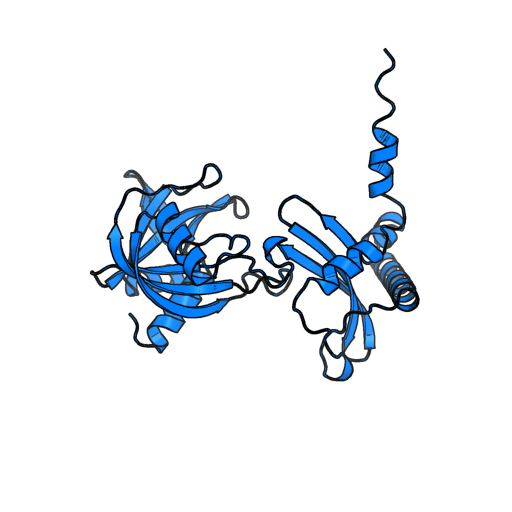802 O O . PHE A 1 97 ? 1.592 -6.842 -26.142 1.00 96.75 97 PHE A O 1
ATOM 809 N N . PRO A 1 98 ? -0.280 -6.093 -25.104 1.00 96.25 98 PRO A N 1
ATOM 810 C CA . PRO A 1 98 ? -1.201 -6.802 -25.985 1.00 96.25 98 PRO A CA 1
ATOM 811 C C . PRO A 1 98 ? -0.856 -6.600 -27.462 1.00 96.25 98 PRO A C 1
ATOM 813 O O . PRO A 1 98 ? -0.445 -5.515 -27.875 1.00 96.25 98 PRO A O 1
ATOM 816 N N . GLN A 1 99 ? -1.031 -7.655 -28.264 1.00 93.31 99 GLN A N 1
ATOM 817 C CA . GLN A 1 99 ? -0.629 -7.693 -29.683 1.00 93.31 99 GLN A CA 1
ATOM 818 C C . GLN A 1 99 ? 0.895 -7.668 -29.910 1.00 93.31 99 GLN A C 1
ATOM 820 O O . GLN A 1 99 ? 1.357 -7.326 -30.999 1.00 93.31 99 GLN A O 1
ATOM 825 N N . LYS A 1 100 ? 1.681 -8.067 -28.901 1.00 94.19 100 LYS A N 1
ATOM 826 C CA . LYS A 1 100 ? 3.149 -8.150 -28.954 1.00 94.19 100 LYS A CA 1
ATOM 827 C C . LYS A 1 100 ? 3.821 -6.802 -29.232 1.00 94.19 100 LYS A C 1
ATOM 829 O O . LYS A 1 100 ? 4.866 -6.734 -29.878 1.00 94.19 100 LYS A O 1
ATOM 834 N N . ILE A 1 101 ? 3.221 -5.709 -28.765 1.00 96.81 101 ILE A N 1
ATOM 835 C CA . ILE A 1 101 ? 3.822 -4.382 -28.907 1.00 96.81 101 ILE A CA 1
ATOM 836 C C . ILE A 1 101 ? 4.950 -4.271 -27.868 1.00 96.81 101 ILE A C 1
ATOM 838 O O . ILE A 1 101 ? 4.665 -4.344 -26.676 1.00 96.81 101 ILE A O 1
ATOM 842 N N . PRO A 1 102 ? 6.222 -4.090 -28.267 1.00 97.56 102 PRO A N 1
ATOM 843 C CA . PRO A 1 102 ? 7.322 -3.967 -27.315 1.00 97.56 102 PRO A CA 1
ATOM 844 C C . PRO A 1 102 ? 7.292 -2.612 -26.609 1.00 97.56 102 PRO A C 1
ATOM 846 O O . PRO A 1 102 ? 6.944 -1.597 -27.227 1.00 97.56 102 PRO A O 1
ATOM 849 N N . GLY A 1 103 ? 7.739 -2.557 -25.360 1.00 96.75 103 GLY A N 1
ATOM 850 C CA . GLY A 1 103 ? 8.040 -1.309 -24.663 1.00 96.75 103 GLY A CA 1
ATOM 851 C C . GLY A 1 103 ? 8.579 -1.537 -23.260 1.00 96.75 103 GLY A C 1
ATOM 852 O O . GLY A 1 103 ? 9.019 -2.634 -22.932 1.00 96.75 103 GLY A O 1
ATOM 853 N N . THR A 1 104 ? 8.559 -0.486 -22.449 1.00 96.50 104 THR A N 1
ATOM 854 C CA . THR A 1 104 ? 9.012 -0.540 -21.059 1.00 96.50 104 THR A CA 1
ATOM 855 C C . THR A 1 104 ? 7.887 -0.161 -20.108 1.00 96.50 104 THR A C 1
ATOM 857 O O . THR A 1 104 ? 7.018 0.635 -20.477 1.00 96.50 104 THR A O 1
ATOM 860 N N . TYR A 1 105 ? 7.912 -0.707 -18.896 1.00 95.12 105 TYR A N 1
ATOM 861 C CA . TYR A 1 105 ? 6.951 -0.386 -17.844 1.00 95.12 105 TYR A CA 1
ATOM 862 C C . TYR A 1 105 ? 7.661 -0.248 -16.502 1.00 95.12 105 TYR A C 1
ATOM 864 O O . TYR A 1 105 ? 8.516 -1.065 -16.174 1.00 95.12 105 TYR A O 1
ATOM 872 N N . ASP A 1 106 ? 7.310 0.779 -15.736 1.00 94.88 106 ASP A N 1
ATOM 873 C CA . ASP A 1 106 ? 7.968 1.075 -14.467 1.00 94.88 106 ASP A CA 1
ATOM 874 C C . ASP A 1 106 ? 7.110 0.557 -13.305 1.00 94.88 106 ASP A C 1
ATOM 876 O O . ASP A 1 106 ? 5.883 0.685 -13.325 1.00 94.88 106 ASP A O 1
ATOM 880 N N . ARG A 1 107 ? 7.759 -0.018 -12.289 1.00 93.94 107 ARG A N 1
ATOM 881 C CA . ARG A 1 107 ? 7.133 -0.456 -11.036 1.00 93.94 107 ARG A CA 1
ATOM 882 C C . ARG A 1 107 ? 7.935 0.034 -9.840 1.00 93.94 107 ARG A C 1
ATOM 884 O O . ARG A 1 107 ? 9.167 -0.002 -9.852 1.00 93.94 107 ARG A O 1
ATOM 891 N N . LEU A 1 108 ? 7.219 0.446 -8.799 1.00 95.00 108 LEU A N 1
ATOM 892 C CA . LEU A 1 108 ? 7.770 0.722 -7.477 1.00 95.00 108 LEU A CA 1
ATOM 893 C C . LEU A 1 108 ? 7.378 -0.419 -6.536 1.00 95.00 108 LEU A C 1
ATOM 895 O O . LEU A 1 108 ? 6.204 -0.771 -6.425 1.00 95.00 108 LEU A O 1
ATOM 899 N N . ILE A 1 109 ? 8.376 -1.004 -5.885 1.00 93.56 109 ILE A N 1
ATOM 900 C CA . ILE A 1 109 ? 8.252 -2.221 -5.082 1.00 93.56 109 ILE A CA 1
ATOM 901 C C . ILE A 1 109 ? 8.806 -1.938 -3.691 1.00 93.56 109 ILE A C 1
ATOM 903 O O . ILE A 1 109 ? 9.927 -1.440 -3.566 1.00 93.56 109 ILE A O 1
ATOM 907 N N . TRP A 1 110 ? 8.070 -2.300 -2.641 1.00 92.94 110 TRP A N 1
ATOM 908 C CA . TRP A 1 110 ? 8.640 -2.318 -1.296 1.00 92.94 110 TRP A CA 1
ATOM 909 C C . TRP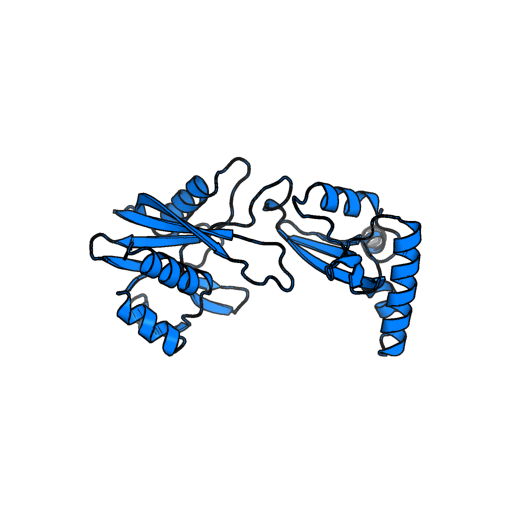 A 1 110 ? 9.542 -3.532 -1.122 1.00 92.94 110 TRP A C 1
ATOM 911 O O . TRP A 1 110 ? 9.191 -4.649 -1.494 1.00 92.94 110 TRP A O 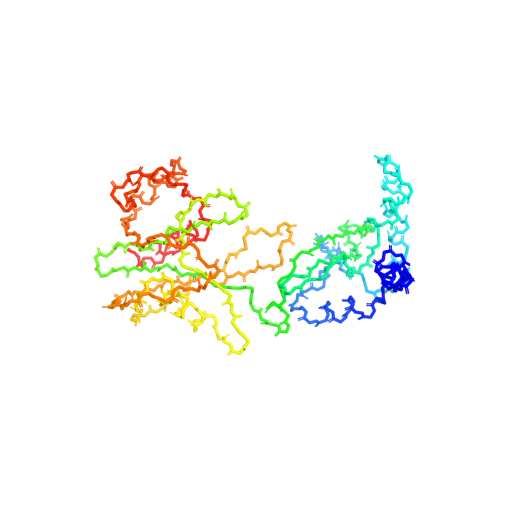1
ATOM 921 N N . LYS A 1 111 ? 10.697 -3.345 -0.489 1.00 92.00 111 LYS A N 1
ATOM 922 C CA . LYS A 1 111 ? 11.623 -4.445 -0.192 1.00 92.00 111 LYS A CA 1
ATOM 923 C C . LYS A 1 111 ? 11.004 -5.535 0.677 1.00 92.00 111 LYS A C 1
ATOM 925 O O . LYS A 1 111 ? 11.405 -6.690 0.555 1.00 92.00 111 LYS A O 1
ATOM 930 N N . SER A 1 112 ? 10.028 -5.187 1.514 1.00 89.94 112 SER A N 1
ATOM 931 C CA . SER A 1 112 ? 9.256 -6.148 2.304 1.00 89.94 112 SER A CA 1
ATOM 932 C C . SER A 1 112 ? 8.379 -7.072 1.454 1.00 89.94 112 SER A C 1
ATOM 934 O O . SER A 1 112 ? 8.012 -8.131 1.939 1.00 89.94 112 SER A O 1
ATOM 936 N N . GLU A 1 113 ? 8.088 -6.743 0.189 1.00 89.81 113 GLU A N 1
ATOM 937 C CA . GLU A 1 113 ? 7.344 -7.619 -0.737 1.00 89.81 113 GLU A CA 1
ATOM 938 C C . GLU A 1 113 ? 8.215 -8.719 -1.362 1.00 89.81 113 GLU A C 1
ATOM 940 O O . GLU A 1 113 ? 7.709 -9.666 -1.970 1.00 89.81 113 GLU A O 1
ATOM 945 N N . LEU A 1 114 ? 9.542 -8.614 -1.250 1.00 89.56 114 LEU A N 1
ATOM 946 C CA . LEU A 1 114 ? 10.434 -9.654 -1.749 1.00 89.56 114 LEU A CA 1
ATOM 947 C C . LEU A 1 114 ? 10.246 -10.946 -0.948 1.00 89.56 114 LEU A C 1
ATOM 949 O O . LEU A 1 114 ? 10.001 -10.919 0.256 1.00 89.56 114 LEU A O 1
ATOM 953 N N . LYS A 1 115 ? 10.452 -12.091 -1.609 1.00 86.31 115 LYS A N 1
ATOM 954 C CA . LYS A 1 115 ? 10.384 -13.427 -0.989 1.00 86.31 115 LYS A CA 1
ATOM 955 C C . LYS A 1 115 ? 9.016 -13.712 -0.359 1.00 86.31 115 LYS A C 1
ATOM 957 O O . LYS A 1 115 ? 8.949 -14.227 0.751 1.00 86.31 115 LYS A O 1
ATOM 962 N N . GLU A 1 116 ? 7.954 -13.385 -1.098 1.00 80.50 116 GLU A N 1
ATOM 963 C CA . GLU A 1 116 ? 6.551 -13.612 -0.704 1.00 80.50 116 GLU A CA 1
ATOM 964 C C . GLU A 1 116 ? 6.096 -12.799 0.521 1.00 80.50 116 GLU A C 1
ATOM 966 O O . GLU A 1 116 ? 5.074 -13.113 1.130 1.00 80.50 116 GLU A O 1
ATOM 971 N N . GLY A 1 117 ? 6.836 -11.748 0.885 1.00 85.69 117 GLY A N 1
ATOM 972 C CA . GLY A 1 117 ? 6.428 -10.844 1.952 1.00 85.69 117 GLY A CA 1
ATOM 973 C C . GLY A 1 117 ? 5.322 -9.873 1.527 1.00 85.69 117 GLY A C 1
ATOM 974 O O . GLY A 1 117 ? 4.841 -9.877 0.390 1.00 85.69 117 GLY A O 1
ATOM 975 N N . LEU A 1 118 ? 4.900 -9.029 2.466 1.00 88.94 118 LEU A N 1
ATOM 976 C CA . LEU A 1 118 ? 3.821 -8.063 2.281 1.00 88.94 118 LEU A CA 1
ATOM 977 C C . LEU A 1 118 ? 4.340 -6.646 2.516 1.00 88.94 118 LEU A C 1
ATOM 979 O O . LEU A 1 118 ? 5.108 -6.393 3.441 1.00 88.94 118 LEU A O 1
ATOM 983 N N . SER A 1 119 ? 3.864 -5.696 1.713 1.00 90.31 119 SER A N 1
ATOM 984 C CA . SER A 1 119 ? 4.212 -4.281 1.880 1.00 90.31 119 SER A CA 1
ATOM 985 C C . SER A 1 119 ? 3.679 -3.696 3.189 1.00 90.31 119 SER A C 1
ATOM 987 O O . SER A 1 119 ? 4.259 -2.758 3.724 1.00 90.31 119 SER A O 1
ATOM 989 N N . GLY A 1 120 ? 2.568 -4.236 3.690 1.00 94.38 120 GLY A N 1
ATOM 990 C CA . GLY A 1 120 ? 1.943 -3.804 4.929 1.00 94.38 120 GLY A CA 1
ATOM 991 C C . GLY A 1 120 ? 0.522 -4.334 5.096 1.00 94.38 120 GLY A C 1
ATOM 992 O O . GLY A 1 120 ? 0.017 -5.100 4.270 1.00 94.38 120 GLY A O 1
ATOM 993 N N . VAL A 1 121 ? -0.131 -3.885 6.161 1.00 97.12 121 VAL A N 1
ATOM 994 C CA . VAL A 1 121 ? -1.475 -4.293 6.576 1.00 97.12 121 VAL A CA 1
ATOM 995 C C . VAL A 1 121 ? -2.231 -3.110 7.176 1.00 97.12 121 VAL A C 1
ATOM 997 O O . VAL A 1 121 ? -1.620 -2.215 7.749 1.00 97.12 121 VAL A O 1
ATOM 1000 N N . ALA A 1 122 ? -3.559 -3.090 7.038 1.00 98.06 122 ALA A N 1
ATOM 1001 C CA . ALA A 1 122 ? -4.423 -2.102 7.686 1.00 98.06 122 ALA A CA 1
ATOM 1002 C C . ALA A 1 122 ? -5.515 -2.774 8.525 1.00 98.06 122 ALA A C 1
ATOM 1004 O O . ALA A 1 122 ? -5.945 -3.900 8.245 1.00 98.06 122 ALA A O 1
ATOM 1005 N N . ILE A 1 123 ? -6.013 -2.073 9.541 1.00 98.62 123 ILE A N 1
ATOM 1006 C CA . ILE A 1 123 ? -6.984 -2.631 10.481 1.00 98.62 123 ILE A CA 1
ATOM 1007 C C . ILE A 1 123 ? -8.101 -1.641 10.812 1.00 98.62 123 ILE A C 1
ATOM 1009 O O . ILE A 1 123 ? -7.868 -0.469 11.062 1.00 98.62 123 ILE A O 1
ATOM 1013 N N . LEU A 1 124 ? -9.346 -2.120 10.802 1.00 98.75 124 LEU A N 1
ATOM 1014 C CA . LEU A 1 124 ? -10.560 -1.389 11.160 1.00 98.75 124 LEU A CA 1
ATOM 1015 C C . LEU A 1 124 ? -10.954 -1.739 12.605 1.00 98.75 124 LEU A C 1
ATOM 1017 O O . LEU A 1 124 ? -11.621 -2.760 12.820 1.00 98.75 124 LEU A O 1
ATOM 1021 N N . PRO A 1 125 ? -10.560 -0.940 13.609 1.00 98.62 125 PRO A N 1
ATOM 1022 C CA . PRO A 1 125 ? -10.911 -1.203 14.997 1.00 98.62 125 PRO A CA 1
ATOM 1023 C C . PRO A 1 125 ? -12.348 -0.766 15.298 1.00 98.62 125 PRO A C 1
ATOM 1025 O O . PRO A 1 125 ? -12.733 0.385 15.098 1.00 98.62 125 PRO A O 1
ATOM 1028 N N . VAL A 1 126 ? -13.144 -1.688 15.835 1.00 98.62 126 VAL A N 1
ATOM 1029 C CA . VAL A 1 126 ? -14.524 -1.457 16.270 1.00 98.62 126 VAL A CA 1
ATOM 1030 C C . VAL A 1 126 ? -14.591 -1.585 17.787 1.00 98.62 126 VAL A C 1
ATOM 1032 O O . VAL A 1 126 ? -14.399 -2.668 18.348 1.00 98.62 126 VAL A O 1
ATOM 1035 N N . LEU A 1 127 ? -14.876 -0.467 18.446 1.00 98.50 127 LEU A N 1
ATOM 1036 C CA . LEU A 1 127 ? -14.996 -0.354 19.896 1.00 98.50 127 LEU A CA 1
ATOM 1037 C C . LEU A 1 127 ? -16.261 -1.061 20.418 1.00 98.50 127 LEU A C 1
ATOM 1039 O O . LEU A 1 127 ? -17.221 -1.237 19.660 1.00 98.50 127 LEU A O 1
ATOM 1043 N N . PRO A 1 128 ? -16.339 -1.391 21.725 1.00 97.19 128 PRO A N 1
ATOM 1044 C CA . PRO A 1 128 ? -17.541 -1.977 22.331 1.00 97.19 128 PRO A CA 1
ATOM 1045 C C . PRO A 1 128 ? -18.821 -1.150 22.134 1.00 97.19 128 PRO A C 1
ATOM 1047 O O . PRO A 1 128 ? -19.918 -1.698 22.111 1.00 97.19 128 PRO A O 1
ATOM 1050 N N . SER A 1 129 ? -18.688 0.168 21.956 1.00 96.94 129 SER A N 1
ATOM 1051 C CA . SER A 1 129 ? -19.796 1.083 21.654 1.00 96.94 129 SER A CA 1
ATOM 1052 C C . SER A 1 129 ? -20.319 0.986 20.213 1.00 96.94 129 SER A C 1
ATOM 1054 O O . SER A 1 129 ? -21.274 1.678 19.869 1.00 96.94 129 SER A O 1
ATOM 1056 N N . GLY A 1 130 ? -19.680 0.189 19.352 1.00 96.94 130 GLY A N 1
ATOM 1057 C CA . GLY A 1 130 ? -19.940 0.136 17.910 1.00 96.94 130 GLY A CA 1
ATOM 1058 C C . GLY A 1 130 ? -19.297 1.280 17.117 1.00 96.94 130 GLY A C 1
ATOM 1059 O O . GLY A 1 130 ? -19.435 1.328 15.896 1.00 96.94 130 GLY A O 1
ATOM 1060 N N . ARG A 1 131 ? -18.585 2.199 17.784 1.00 98.38 131 ARG A N 1
ATOM 1061 C CA . ARG A 1 131 ? -17.799 3.252 17.124 1.00 98.38 131 ARG A CA 1
ATOM 1062 C C . ARG A 1 131 ? -16.513 2.675 16.534 1.00 98.38 131 ARG A C 1
ATOM 1064 O O . ARG A 1 131 ? -15.983 1.686 17.031 1.00 98.38 131 ARG A O 1
ATOM 1071 N N . ILE A 1 132 ? -16.003 3.324 15.500 1.00 98.69 132 ILE A N 1
ATOM 1072 C CA . ILE A 1 132 ? -14.785 2.956 14.780 1.00 98.69 132 ILE A CA 1
ATOM 1073 C C . ILE A 1 132 ? -13.695 3.950 15.147 1.00 98.69 132 ILE A C 1
ATOM 1075 O O . ILE A 1 132 ? -13.929 5.150 15.022 1.00 98.69 132 ILE A O 1
ATOM 1079 N N . ALA A 1 133 ? -12.546 3.466 15.611 1.00 98.38 133 ALA A N 1
ATOM 1080 C CA . ALA A 1 133 ? -11.402 4.317 15.929 1.00 98.38 133 ALA A CA 1
ATOM 1081 C C . ALA A 1 133 ? -10.531 4.550 14.685 1.00 98.38 133 ALA A C 1
ATOM 1083 O O . ALA A 1 133 ? -10.261 3.618 13.933 1.00 98.38 133 ALA A O 1
ATOM 1084 N N . LEU A 1 134 ? -10.112 5.794 14.476 1.00 98.44 134 LEU A N 1
ATOM 1085 C CA . LEU A 1 134 ? -9.176 6.215 13.438 1.00 98.44 134 LEU A CA 1
ATOM 1086 C C . LEU A 1 134 ? -8.026 6.974 14.092 1.00 98.44 134 LEU A C 1
ATOM 1088 O O . LEU A 1 134 ? -8.226 7.627 15.119 1.00 98.44 134 LEU A O 1
ATOM 1092 N N . ILE A 1 135 ? -6.851 6.929 13.477 1.00 97.50 135 ILE A N 1
ATOM 1093 C CA . ILE A 1 135 ? -5.725 7.775 13.874 1.00 97.50 135 ILE A CA 1
ATOM 1094 C C . ILE A 1 135 ? -5.764 9.084 13.091 1.00 97.50 135 ILE A C 1
ATOM 1096 O O . ILE A 1 135 ? -6.205 9.118 11.939 1.00 97.50 135 ILE A O 1
ATOM 1100 N N . VAL A 1 136 ? -5.292 10.163 13.715 1.00 96.81 136 VAL A N 1
ATOM 1101 C CA . VAL A 1 136 ? -4.974 11.407 13.012 1.00 96.81 136 VAL A CA 1
ATOM 1102 C C . VAL A 1 136 ? -3.473 11.463 12.785 1.00 96.81 136 VAL A C 1
ATOM 1104 O O . VAL A 1 136 ? -2.719 11.801 13.696 1.00 96.81 136 VAL A O 1
ATOM 1107 N N . ASN A 1 137 ? -3.042 11.146 11.568 1.00 96.00 137 ASN A N 1
ATOM 1108 C CA . ASN A 1 137 ? -1.629 11.021 11.227 1.00 96.00 137 ASN A CA 1
ATOM 1109 C C . ASN A 1 137 ? -1.190 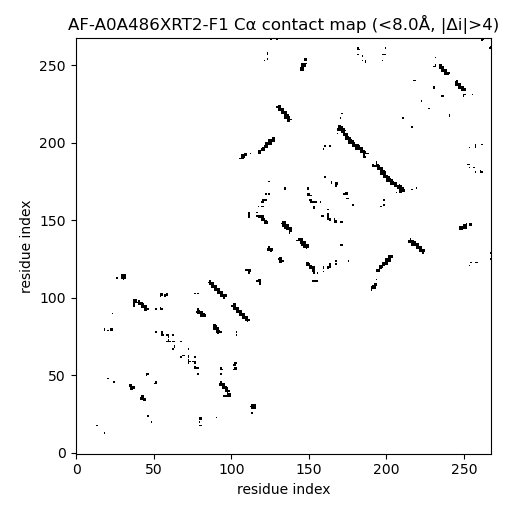12.108 10.245 1.00 96.00 137 ASN A C 1
ATOM 1111 O O . ASN A 1 137 ? -1.897 12.416 9.283 1.00 96.00 137 ASN A O 1
ATOM 1115 N N . TYR A 1 138 ? -0.009 12.685 10.453 1.00 94.81 138 TYR A N 1
ATOM 1116 C CA . TYR A 1 138 ? 0.590 13.605 9.497 1.00 94.81 138 TYR A CA 1
ATOM 1117 C C . TYR A 1 138 ? 1.349 12.833 8.419 1.00 94.81 138 TYR A C 1
ATOM 1119 O O . TYR A 1 138 ? 2.469 12.357 8.616 1.00 94.81 138 TYR A O 1
ATOM 1127 N N . ARG A 1 139 ? 0.774 12.764 7.218 1.00 94.62 139 ARG A N 1
ATOM 1128 C CA . ARG A 1 139 ? 1.404 12.088 6.085 1.00 94.62 139 ARG A CA 1
ATOM 1129 C C . ARG A 1 139 ? 2.373 13.029 5.374 1.00 94.62 139 ARG A C 1
ATOM 1131 O O . ARG A 1 139 ? 1.991 14.039 4.784 1.00 94.62 139 ARG A O 1
ATOM 1138 N N . HIS A 1 140 ? 3.661 12.675 5.387 1.00 95.31 140 HIS A N 1
ATOM 1139 C CA . HIS A 1 140 ? 4.706 13.471 4.735 1.00 95.31 140 HIS A CA 1
ATOM 1140 C C . HIS A 1 140 ? 4.506 13.580 3.215 1.00 95.31 140 HIS A C 1
ATOM 1142 O O . HIS A 1 140 ? 4.805 14.623 2.647 1.00 95.31 140 HIS A O 1
ATOM 1148 N N . ALA A 1 141 ? 3.988 12.544 2.551 1.00 92.62 141 ALA A N 1
ATOM 1149 C CA . ALA A 1 141 ? 3.795 12.558 1.099 1.00 92.62 141 ALA A CA 1
ATOM 1150 C C . ALA A 1 141 ? 2.764 13.609 0.647 1.00 92.62 141 ALA A C 1
ATOM 1152 O O . ALA A 1 141 ? 2.991 14.339 -0.314 1.00 92.62 141 ALA A O 1
ATOM 1153 N N . THR A 1 142 ? 1.650 13.725 1.369 1.00 94.88 142 THR A N 1
ATOM 1154 C CA . THR A 1 142 ? 0.564 14.677 1.080 1.00 94.88 142 THR A CA 1
ATOM 1155 C C . THR A 1 142 ? 0.705 15.995 1.840 1.00 94.88 142 THR A C 1
ATOM 1157 O O . THR A 1 142 ? 0.010 16.962 1.530 1.00 94.88 142 THR A O 1
ATOM 1160 N N . ARG A 1 143 ? 1.630 16.053 2.808 1.00 94.94 143 ARG A N 1
ATOM 1161 C CA . ARG A 1 143 ? 1.909 17.205 3.679 1.00 94.94 143 ARG A CA 1
ATOM 1162 C C . ARG A 1 143 ? 0.705 17.647 4.514 1.00 94.94 143 ARG A C 1
ATOM 1164 O O . ARG A 1 143 ? 0.605 18.825 4.865 1.00 94.94 143 ARG A O 1
ATOM 1171 N N . SER A 1 144 ? -0.169 16.715 4.882 1.00 94.19 144 SER A N 1
ATOM 1172 C CA . SER A 1 144 ? -1.389 16.989 5.644 1.00 94.19 144 SER A CA 1
ATOM 1173 C C . SER A 1 144 ? -1.603 15.996 6.779 1.00 94.19 144 SER A C 1
ATOM 1175 O O . SER A 1 144 ? -1.192 14.842 6.695 1.00 94.19 144 SER A O 1
ATOM 1177 N N . TRP A 1 145 ? -2.293 16.459 7.820 1.00 95.56 145 TRP A N 1
ATOM 1178 C CA . TRP A 1 145 ? -2.970 15.586 8.774 1.00 95.56 145 TRP A CA 1
ATOM 1179 C C . TRP A 1 145 ? -4.129 14.883 8.073 1.00 95.56 145 TRP A C 1
ATOM 1181 O O . TRP A 1 145 ? -4.872 15.540 7.346 1.00 95.56 145 TRP A O 1
ATOM 1191 N N . GLU A 1 146 ? -4.282 13.581 8.277 1.00 96.25 146 GLU A N 1
ATOM 1192 C CA . GLU A 1 146 ? -5.329 12.766 7.662 1.00 96.25 146 GLU A CA 1
ATOM 1193 C C . GLU A 1 146 ? -5.937 11.820 8.693 1.00 96.25 146 GLU A C 1
ATOM 1195 O O . GLU A 1 146 ? -5.249 11.348 9.597 1.00 96.25 146 GLU A O 1
ATOM 1200 N N . LEU A 1 147 ? -7.238 11.565 8.549 1.00 97.88 147 LEU A N 1
ATOM 1201 C CA . LEU A 1 147 ? -7.926 10.504 9.273 1.00 97.88 147 LEU A CA 1
ATOM 1202 C C . LEU A 1 147 ? -7.800 9.203 8.486 1.00 97.88 147 LEU A C 1
ATOM 1204 O O . LEU A 1 147 ? -8.254 9.120 7.342 1.00 97.88 147 LEU A O 1
ATOM 1208 N N . GLU A 1 148 ? -7.219 8.189 9.11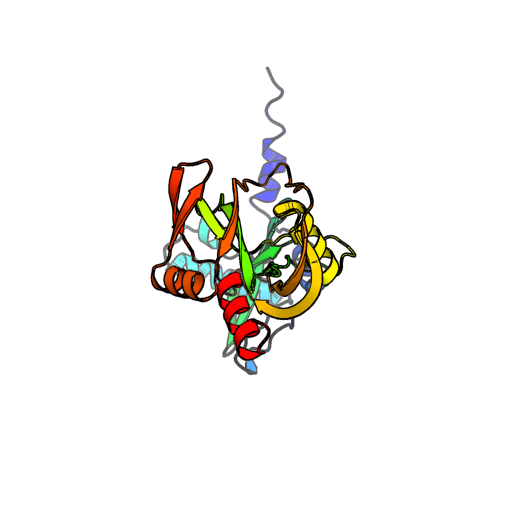2 1.00 97.31 148 GLU A N 1
ATOM 1209 C CA . GLU A 1 148 ? -6.940 6.908 8.467 1.00 97.31 148 GLU A CA 1
ATOM 1210 C C . GLU A 1 148 ? -7.092 5.732 9.435 1.00 97.31 148 GLU A C 1
ATOM 1212 O O . GLU A 1 148 ? -7.162 5.895 10.658 1.00 97.31 148 GLU A O 1
ATOM 1217 N N . LEU A 1 149 ? -7.182 4.532 8.864 1.00 98.25 149 LEU A N 1
ATOM 1218 C CA . LEU A 1 149 ? -7.023 3.308 9.639 1.00 98.25 149 LEU A CA 1
ATOM 1219 C C . LEU A 1 149 ? -5.596 3.198 10.194 1.00 98.25 149 LEU A C 1
ATOM 1221 O O . LEU A 1 149 ? -4.662 3.561 9.471 1.00 98.25 149 LEU A O 1
ATOM 1225 N N . PRO A 1 150 ? -5.422 2.615 11.396 1.00 97.81 150 PRO A N 1
ATOM 1226 C CA . PRO A 1 150 ? -4.122 2.115 11.810 1.00 97.81 150 PRO A CA 1
ATOM 1227 C C . PRO A 1 150 ? -3.554 1.156 10.757 1.00 97.81 150 PRO A C 1
ATOM 1229 O O . PRO A 1 150 ? -4.291 0.313 10.213 1.00 97.81 150 PRO A O 1
ATOM 1232 N N . ARG A 1 151 ? -2.275 1.322 10.417 1.00 96.00 151 ARG A N 1
ATOM 1233 C CA . ARG A 1 151 ? -1.596 0.534 9.383 1.00 96.00 151 ARG A CA 1
ATOM 1234 C C . ARG A 1 151 ? -0.080 0.664 9.470 1.00 96.00 151 ARG A C 1
ATOM 1236 O O . ARG A 1 151 ? 0.438 1.766 9.606 1.00 96.00 151 ARG A O 1
ATOM 1243 N N . GLY A 1 152 ? 0.609 -0.411 9.117 1.00 93.25 152 GLY A N 1
ATOM 1244 C CA . GLY A 1 152 ? 2.055 -0.370 8.948 1.00 93.25 152 GLY A CA 1
ATOM 1245 C C . GLY A 1 152 ? 2.609 -1.567 8.194 1.00 93.25 152 GLY A C 1
ATOM 1246 O O . GLY A 1 152 ? 1.871 -2.302 7.524 1.00 93.25 152 GLY A O 1
ATOM 1247 N N . GLY A 1 153 ? 3.934 -1.679 8.210 1.00 92.25 153 GLY A N 1
ATOM 1248 C CA . GLY A 1 153 ? 4.675 -2.704 7.481 1.00 92.25 153 GLY A CA 1
ATOM 1249 C C . GLY A 1 153 ? 4.493 -4.086 8.105 1.00 92.25 153 GLY A C 1
ATOM 1250 O O . GLY A 1 153 ? 4.227 -4.204 9.296 1.00 92.25 153 GLY A O 1
ATOM 1251 N N . VAL A 1 154 ? 4.649 -5.139 7.301 1.00 91.19 154 VAL A N 1
ATOM 1252 C CA . VAL A 1 154 ? 4.762 -6.510 7.822 1.00 91.19 154 VAL A CA 1
ATOM 1253 C C . VAL A 1 154 ? 6.242 -6.846 7.952 1.00 91.19 154 VAL A C 1
ATOM 1255 O O . VAL A 1 154 ? 6.995 -6.722 6.979 1.00 91.19 154 VAL A O 1
ATOM 1258 N N . GLU A 1 155 ? 6.670 -7.252 9.144 1.00 88.88 155 GLU A N 1
ATOM 1259 C CA . GLU A 1 155 ? 8.059 -7.623 9.392 1.00 88.88 155 GLU A CA 1
ATOM 1260 C C . GLU A 1 155 ? 8.409 -9.013 8.837 1.00 88.88 155 GLU A C 1
ATOM 1262 O O . GLU A 1 155 ? 7.562 -9.842 8.495 1.00 88.88 155 GLU A O 1
ATOM 1267 N N . LEU A 1 156 ? 9.709 -9.302 8.736 1.00 82.69 156 LEU A N 1
ATOM 1268 C CA . LEU A 1 156 ? 10.173 -10.604 8.268 1.00 82.69 156 LEU A CA 1
ATOM 1269 C C . LEU A 1 156 ? 9.725 -11.705 9.244 1.00 82.69 156 LEU A C 1
ATOM 1271 O O . LEU A 1 156 ? 10.072 -11.659 10.418 1.00 82.69 156 LEU A O 1
ATOM 1275 N N . GLN A 1 157 ? 9.064 -12.743 8.720 1.00 84.69 157 GLN A N 1
ATOM 1276 C CA . GLN A 1 157 ? 8.468 -13.856 9.487 1.00 84.69 157 GLN A CA 1
ATOM 1277 C C . GLN A 1 157 ? 7.206 -13.491 10.283 1.00 84.69 157 GLN A C 1
ATOM 1279 O O . GLN A 1 157 ? 6.682 -14.356 10.980 1.00 84.69 157 GLN A O 1
ATOM 1284 N N . GLU A 1 158 ? 6.700 -12.267 10.150 1.00 91.69 158 GLU A N 1
ATOM 1285 C CA . GLU A 1 158 ? 5.433 -11.849 10.741 1.00 91.69 158 GLU A CA 1
ATOM 1286 C C . GLU A 1 158 ? 4.268 -12.216 9.809 1.00 91.69 158 GLU A C 1
ATOM 1288 O O . GLU A 1 158 ? 4.327 -12.016 8.592 1.00 91.69 158 GLU A O 1
ATOM 1293 N N . THR A 1 159 ? 3.195 -12.782 10.361 1.00 94.75 159 THR A N 1
ATOM 1294 C CA . THR A 1 159 ? 1.944 -12.963 9.611 1.00 94.75 159 THR A CA 1
ATOM 1295 C C . THR A 1 159 ? 1.199 -11.636 9.471 1.00 94.75 159 THR A C 1
ATOM 1297 O O . THR A 1 159 ? 1.369 -10.714 10.267 1.00 94.75 159 THR A O 1
ATOM 1300 N N . ALA A 1 160 ? 0.310 -11.531 8.481 1.00 96.06 160 ALA A N 1
ATOM 1301 C CA . ALA A 1 160 ? -0.494 -10.322 8.305 1.00 96.06 160 ALA A CA 1
ATOM 1302 C C . ALA A 1 160 ? -1.366 -10.024 9.540 1.00 96.06 160 ALA A C 1
ATOM 1304 O O . ALA A 1 160 ? -1.573 -8.864 9.885 1.00 96.06 160 ALA A O 1
ATOM 1305 N N . GLU A 1 161 ? -1.874 -11.061 10.206 1.00 97.62 161 GLU A N 1
ATOM 1306 C CA . GLU A 1 161 ? -2.647 -10.958 11.438 1.00 97.62 161 GLU A CA 1
ATOM 1307 C C . GLU A 1 161 ? -1.814 -10.433 12.611 1.00 97.62 161 GLU A C 1
ATOM 1309 O O . GLU A 1 161 ? -2.286 -9.561 13.340 1.00 97.62 161 GLU A O 1
ATOM 1314 N N . GLU A 1 162 ? -0.595 -10.947 12.797 1.00 97.25 162 GLU A N 1
ATOM 1315 C CA . GLU A 1 162 ? 0.324 -10.486 13.847 1.00 97.25 162 GLU A CA 1
ATOM 1316 C C . GLU A 1 162 ? 0.691 -9.017 13.639 1.00 97.25 162 GLU A C 1
ATOM 1318 O O . GLU A 1 162 ? 0.505 -8.219 14.560 1.00 97.25 162 GLU A O 1
ATOM 1323 N N . ALA A 1 163 ? 1.065 -8.647 12.410 1.00 97.00 163 ALA A N 1
ATOM 1324 C CA . ALA A 1 163 ? 1.356 -7.268 12.036 1.00 97.00 163 ALA A CA 1
ATOM 1325 C C . ALA A 1 163 ? 0.159 -6.346 12.308 1.00 97.00 163 ALA A C 1
ATOM 1327 O O . ALA A 1 163 ? 0.300 -5.301 12.935 1.00 97.00 163 ALA A O 1
ATOM 1328 N N . ALA A 1 164 ? -1.056 -6.754 11.922 1.00 98.00 164 ALA A N 1
ATOM 1329 C CA . ALA A 1 164 ? -2.254 -5.941 12.131 1.00 98.00 164 ALA A CA 1
ATOM 1330 C C . ALA A 1 164 ? -2.521 -5.665 13.619 1.00 98.00 164 ALA A C 1
ATOM 1332 O O . ALA A 1 164 ? -2.980 -4.582 13.982 1.00 98.00 164 ALA A O 1
ATOM 1333 N N . LEU A 1 165 ? -2.280 -6.659 14.478 1.00 98.00 165 LEU A N 1
ATOM 1334 C CA . LEU A 1 165 ? -2.466 -6.544 15.922 1.00 98.00 165 LEU A CA 1
ATOM 1335 C C . LEU A 1 165 ? -1.365 -5.712 16.582 1.00 98.00 165 LEU A C 1
ATOM 1337 O O . LEU A 1 165 ? -1.671 -4.951 17.502 1.00 98.00 165 LEU A O 1
ATOM 1341 N N . ARG A 1 166 ? -0.116 -5.854 16.123 1.00 97.38 166 ARG A N 1
ATOM 1342 C CA . ARG A 1 166 ? 1.022 -5.051 16.577 1.00 97.38 166 ARG A CA 1
ATOM 1343 C C . ARG A 1 166 ? 0.801 -3.577 16.250 1.00 97.38 166 ARG A C 1
ATOM 1345 O O . ARG A 1 166 ? 0.729 -2.781 17.180 1.00 97.38 166 ARG A O 1
ATOM 1352 N N . GLU A 1 167 ? 0.562 -3.253 14.981 1.00 97.69 167 GLU A N 1
ATOM 1353 C CA . GLU A 1 167 ? 0.328 -1.881 14.504 1.00 97.69 167 GLU A CA 1
ATOM 1354 C C . GLU A 1 167 ? -0.868 -1.235 15.213 1.00 97.69 167 GLU A C 1
ATOM 1356 O O . GLU A 1 167 ? -0.792 -0.110 15.702 1.00 97.69 167 GLU A O 1
ATOM 1361 N N . LEU A 1 168 ? -1.969 -1.983 15.387 1.00 98.31 168 LEU A N 1
ATOM 1362 C CA . LEU A 1 168 ? -3.106 -1.507 16.175 1.00 98.31 168 LEU A CA 1
ATOM 1363 C C . LEU A 1 168 ? -2.677 -1.095 17.587 1.00 98.31 168 LEU A C 1
ATOM 1365 O O . LEU A 1 168 ? -3.090 -0.041 18.074 1.00 98.31 168 LEU A O 1
ATOM 1369 N N . LYS A 1 169 ? -1.887 -1.932 18.261 1.00 97.50 169 LYS A N 1
ATOM 1370 C CA . LYS A 1 169 ? -1.443 -1.664 19.626 1.00 97.50 169 LYS A CA 1
ATOM 1371 C C . LYS A 1 169 ? -0.463 -0.490 19.674 1.00 97.50 169 LYS A C 1
ATOM 1373 O O . LYS A 1 169 ? -0.616 0.366 20.540 1.00 97.50 169 LYS A O 1
ATOM 1378 N N . GLU A 1 170 ? 0.518 -0.448 18.784 1.00 96.50 170 GLU A N 1
ATOM 1379 C CA . GLU A 1 170 ? 1.557 0.586 18.745 1.00 96.50 170 GLU A CA 1
ATOM 1380 C C . GLU A 1 170 ? 0.945 1.963 18.468 1.00 96.50 170 GLU A C 1
ATOM 1382 O O . GLU A 1 170 ? 1.101 2.878 19.281 1.00 96.50 170 GLU A O 1
ATOM 1387 N N . GLU A 1 171 ? 0.132 2.084 17.418 1.00 97.12 171 GLU A N 1
ATOM 1388 C CA . GLU A 1 171 ? -0.427 3.366 16.983 1.00 97.12 171 GLU A CA 1
ATOM 1389 C C . GLU A 1 171 ? -1.582 3.862 17.869 1.00 97.12 171 GLU A C 1
ATOM 1391 O O . GLU A 1 171 ? -1.819 5.068 17.961 1.00 97.12 171 GLU A O 1
ATOM 1396 N N . THR A 1 172 ? -2.330 2.959 18.524 1.00 97.44 172 THR A N 1
ATOM 1397 C CA . THR A 1 172 ? -3.573 3.340 19.233 1.00 97.44 172 THR A CA 1
ATOM 1398 C C . THR A 1 172 ? -3.681 2.900 20.690 1.00 97.44 172 THR A C 1
ATOM 1400 O O . THR A 1 172 ? -4.562 3.367 21.417 1.00 97.44 172 THR A O 1
ATOM 1403 N N . GLY A 1 173 ? -2.840 1.962 21.125 1.00 97.62 173 GLY A N 1
ATOM 1404 C CA . GLY A 1 173 ? -2.973 1.273 22.409 1.00 97.62 173 GLY A CA 1
ATOM 1405 C C . GLY A 1 173 ? -4.158 0.299 22.482 1.00 97.62 173 GLY A C 1
ATOM 1406 O O . GLY A 1 173 ? -4.363 -0.337 23.516 1.00 97.62 173 GLY A O 1
ATOM 1407 N N . LEU A 1 174 ? -4.975 0.160 21.432 1.00 98.25 174 LEU A N 1
ATOM 1408 C CA . LEU A 1 174 ? -6.156 -0.705 21.448 1.00 98.25 174 LEU A CA 1
ATOM 1409 C C . LEU A 1 174 ? -5.768 -2.185 21.354 1.00 98.25 174 LEU A C 1
ATOM 1411 O O . LEU A 1 174 ? -4.882 -2.577 20.601 1.00 98.25 174 LEU A O 1
ATOM 1415 N N . ILE A 1 175 ? -6.492 -3.031 22.089 1.00 98.12 175 ILE A N 1
ATOM 1416 C CA . ILE A 1 175 ? -6.285 -4.482 22.108 1.00 98.12 175 ILE A CA 1
ATOM 1417 C C . ILE A 1 175 ? -7.515 -5.176 21.533 1.00 98.12 175 ILE A C 1
ATOM 1419 O O . ILE A 1 175 ? -8.642 -4.982 22.002 1.00 98.12 175 ILE A O 1
ATOM 1423 N N . ALA A 1 176 ? -7.293 -6.011 20.520 1.00 98.19 176 ALA A N 1
ATOM 1424 C CA . ALA A 1 176 ? -8.346 -6.772 19.868 1.00 98.19 176 ALA A CA 1
ATOM 1425 C C . ALA A 1 176 ? -8.684 -8.065 20.630 1.00 98.19 176 ALA A C 1
ATOM 1427 O O . ALA A 1 176 ? -7.812 -8.814 21.057 1.00 98.19 176 ALA A O 1
ATOM 1428 N N . SER A 1 177 ? -9.978 -8.361 20.719 1.00 96.94 177 SER A N 1
ATOM 1429 C CA . SER A 1 177 ? -10.532 -9.643 21.180 1.00 96.94 177 SER A CA 1
ATOM 1430 C C . SER A 1 177 ? -10.738 -10.649 20.050 1.00 96.94 177 SER A C 1
ATOM 1432 O O . SER A 1 177 ? -10.790 -11.853 20.281 1.00 96.94 177 SER A O 1
ATOM 1434 N N . SER A 1 178 ? -10.918 -10.155 18.826 1.00 97.62 178 SER A N 1
ATOM 1435 C CA . SER A 1 178 ? -11.080 -10.970 17.626 1.00 97.62 178 SER A CA 1
ATOM 1436 C C . SER A 1 178 ? -10.709 -10.166 16.391 1.00 97.62 178 SER A C 1
ATOM 1438 O O . SER A 1 178 ? -10.860 -8.940 16.370 1.00 97.62 178 SER A O 1
ATOM 1440 N N . LEU A 1 179 ? -10.263 -10.884 15.365 1.00 98.12 179 LEU A N 1
ATOM 1441 C CA . LEU A 1 179 ? -9.821 -10.345 14.090 1.00 98.12 179 LEU A CA 1
ATOM 1442 C C . LEU A 1 179 ? -10.598 -11.029 12.957 1.00 98.12 179 LEU A C 1
ATOM 1444 O O . LEU A 1 179 ? -10.784 -12.244 12.972 1.00 98.12 179 LEU A O 1
ATOM 1448 N N . HIS A 1 180 ? -11.070 -10.251 11.986 1.00 98.38 180 HIS A N 1
ATOM 1449 C CA . HIS A 1 180 ? -11.809 -10.745 10.825 1.00 98.38 180 HIS A CA 1
ATOM 1450 C C . HIS A 1 180 ? -11.163 -10.214 9.552 1.00 98.38 180 HIS A C 1
ATOM 1452 O O . HIS A 1 180 ? -11.130 -9.005 9.337 1.00 98.38 180 HIS A O 1
ATOM 1458 N N . PHE A 1 181 ? -10.690 -11.099 8.681 1.00 98.44 181 PHE A N 1
ATOM 1459 C CA . PHE A 1 181 ? -10.141 -10.696 7.390 1.00 98.44 181 PHE A CA 1
ATOM 1460 C C . PHE A 1 181 ? -11.228 -10.078 6.501 1.00 98.44 181 PHE A C 1
ATOM 1462 O O . PHE A 1 181 ? -12.264 -10.699 6.255 1.00 98.44 181 PHE A O 1
ATOM 1469 N N . LEU A 1 182 ? -11.002 -8.858 6.008 1.00 98.44 182 LEU A N 1
ATOM 1470 C CA . LEU A 1 182 ? -11.924 -8.111 5.148 1.00 98.44 182 LEU A CA 1
ATOM 1471 C C . LEU A 1 182 ? -11.590 -8.222 3.656 1.00 98.44 182 LEU A C 1
ATOM 1473 O O . LEU A 1 182 ? -12.469 -8.000 2.824 1.00 98.44 182 LEU A O 1
ATOM 1477 N N . GLY A 1 183 ? -10.380 -8.636 3.298 1.00 97.31 183 GLY A N 1
ATOM 1478 C CA . GLY A 1 183 ? -9.912 -8.703 1.915 1.00 97.31 183 GLY A CA 1
ATOM 1479 C C . GLY A 1 183 ? -8.598 -7.953 1.751 1.00 97.31 183 GLY A C 1
ATOM 1480 O O . GLY A 1 183 ? -7.884 -7.735 2.726 1.00 97.31 183 GLY A O 1
ATOM 1481 N N . GLN A 1 184 ? -8.288 -7.557 0.520 1.00 96.25 184 GLN A N 1
ATOM 1482 C CA . GLN A 1 184 ? -7.058 -6.842 0.198 1.00 96.25 184 GLN A CA 1
ATOM 1483 C C . GLN A 1 184 ? -7.343 -5.619 -0.673 1.00 96.25 184 GLN A C 1
ATOM 1485 O O . GLN A 1 184 ? -8.294 -5.624 -1.458 1.00 96.25 184 GLN A O 1
ATOM 1490 N N . VAL A 1 185 ? -6.508 -4.588 -0.538 1.00 94.50 185 VAL A N 1
ATOM 1491 C CA . VAL A 1 185 ? -6.582 -3.344 -1.315 1.00 94.50 185 VAL A CA 1
ATOM 1492 C C . VAL A 1 185 ? -5.205 -2.992 -1.856 1.00 94.50 185 VAL A C 1
ATOM 1494 O O . VAL A 1 185 ? -4.208 -3.078 -1.141 1.00 94.50 185 VAL A O 1
ATOM 1497 N N . ALA A 1 186 ? -5.165 -2.565 -3.115 1.00 93.19 186 ALA A N 1
ATOM 1498 C CA . ALA A 1 186 ? -3.993 -1.932 -3.701 1.00 93.19 186 ALA A CA 1
ATOM 1499 C C . ALA A 1 186 ? -4.110 -0.403 -3.539 1.00 93.19 186 ALA A C 1
ATOM 1501 O O . ALA A 1 186 ? -5.114 0.157 -3.989 1.00 93.19 186 ALA A O 1
ATOM 1502 N N . PRO A 1 187 ? -3.136 0.279 -2.906 1.00 89.69 187 PRO A N 1
ATOM 1503 C CA . PRO A 1 187 ? -3.185 1.729 -2.709 1.00 89.69 187 PRO A CA 1
ATOM 1504 C C . PRO A 1 187 ? -3.074 2.514 -4.023 1.00 89.69 187 PRO A C 1
ATOM 1506 O O . PRO A 1 187 ? -3.783 3.501 -4.200 1.00 89.69 187 PRO A O 1
ATOM 1509 N N . ASP A 1 188 ? -2.212 2.064 -4.940 1.00 91.12 188 ASP A N 1
ATOM 1510 C CA . ASP A 1 188 ? -2.072 2.605 -6.296 1.00 91.12 188 ASP A CA 1
ATOM 1511 C C . ASP A 1 188 ? -1.544 1.512 -7.238 1.00 91.12 188 ASP A C 1
ATOM 1513 O O . ASP A 1 188 ? -0.340 1.363 -7.445 1.00 91.12 188 ASP A O 1
ATOM 1517 N N . ASN A 1 189 ? -2.455 0.719 -7.805 1.00 89.81 189 ASN A N 1
ATOM 1518 C CA . ASN A 1 189 ? -2.107 -0.396 -8.692 1.00 89.81 189 ASN A CA 1
ATOM 1519 C C . ASN A 1 189 ? -1.575 0.036 -10.071 1.00 89.81 189 ASN A C 1
ATOM 1521 O O . ASN A 1 189 ? -1.230 -0.825 -10.881 1.00 89.81 189 ASN A O 1
ATOM 1525 N N . GLY A 1 190 ? -1.523 1.341 -10.358 1.00 89.75 190 GLY A N 1
ATOM 1526 C CA . GLY A 1 190 ? -0.924 1.862 -11.581 1.00 89.75 190 GLY A CA 1
ATOM 1527 C C . GLY A 1 190 ? 0.605 1.863 -11.543 1.00 89.75 190 GLY A C 1
ATOM 1528 O O . GLY A 1 190 ? 1.230 1.852 -12.604 1.00 89.75 190 GLY A O 1
ATOM 1529 N N . VAL A 1 191 ? 1.197 1.870 -10.342 1.00 89.88 191 VAL A N 1
ATOM 1530 C CA . VAL A 1 191 ? 2.652 1.987 -10.144 1.00 89.88 191 VAL A CA 1
ATOM 1531 C C . VAL A 1 191 ? 3.202 1.112 -9.013 1.00 89.88 191 VAL A C 1
ATOM 1533 O O . VAL A 1 191 ? 4.320 0.609 -9.136 1.00 89.88 191 VAL A O 1
ATOM 1536 N N . LEU A 1 192 ? 2.448 0.908 -7.927 1.00 92.38 192 LEU A N 1
ATOM 1537 C CA . LEU A 1 192 ? 2.860 0.071 -6.800 1.00 92.38 192 LEU A CA 1
ATOM 1538 C C . LEU A 1 192 ? 2.471 -1.388 -7.046 1.00 92.38 192 LEU A C 1
ATOM 1540 O O . LEU A 1 192 ? 1.347 -1.684 -7.453 1.00 92.38 192 LEU A O 1
ATOM 1544 N N . SER A 1 193 ? 3.379 -2.311 -6.726 1.00 87.94 193 SER A N 1
ATOM 1545 C CA . SER A 1 193 ? 3.078 -3.751 -6.698 1.00 87.94 193 SER A CA 1
ATOM 1546 C C . SER A 1 193 ? 2.239 -4.179 -5.489 1.00 87.94 193 SER A C 1
ATOM 1548 O O . SER A 1 193 ? 1.709 -5.290 -5.467 1.00 87.94 193 SER A O 1
ATOM 1550 N N . SER A 1 194 ? 2.110 -3.294 -4.502 1.00 89.94 194 SER A N 1
ATOM 1551 C CA . SER A 1 194 ? 1.544 -3.563 -3.188 1.00 89.94 194 SER A CA 1
ATOM 1552 C C . SER A 1 194 ? 0.065 -3.940 -3.217 1.00 89.94 194 SER A C 1
ATOM 1554 O O . SER A 1 194 ? -0.780 -3.203 -3.731 1.00 89.94 194 SER A O 1
ATOM 1556 N N . VAL A 1 195 ? -0.261 -5.046 -2.551 1.00 91.75 195 VAL A N 1
ATOM 1557 C CA . VAL A 1 195 ? -1.631 -5.489 -2.272 1.00 91.75 195 VAL A CA 1
ATOM 1558 C C . VAL A 1 195 ? -1.711 -5.846 -0.790 1.00 91.75 195 VAL A C 1
ATOM 1560 O O . VAL A 1 195 ? -1.170 -6.857 -0.353 1.00 91.75 195 VAL A O 1
ATOM 1563 N N . MET A 1 196 ? -2.358 -4.991 0.000 1.00 94.19 196 MET A N 1
ATOM 1564 C CA . MET A 1 196 ? -2.305 -5.069 1.462 1.00 94.19 196 MET A CA 1
ATOM 1565 C C . MET A 1 196 ? -3.561 -5.733 2.037 1.00 94.19 196 MET A C 1
ATOM 1567 O O . MET A 1 196 ? -4.674 -5.323 1.685 1.00 94.19 196 MET A O 1
ATOM 1571 N N . PRO A 1 197 ? -3.420 -6.715 2.946 1.00 97.06 197 PRO A N 1
ATOM 1572 C CA . PRO A 1 197 ? -4.516 -7.233 3.755 1.00 97.06 197 PRO A CA 1
ATOM 1573 C C . PRO A 1 197 ? -5.188 -6.146 4.592 1.00 97.06 197 PRO A C 1
ATOM 1575 O O . PRO A 1 197 ? -4.538 -5.245 5.120 1.00 97.06 197 PRO A O 1
ATOM 1578 N N . ILE A 1 198 ? -6.504 -6.270 4.744 1.00 98.31 198 ILE A N 1
ATOM 1579 C CA . ILE A 1 198 ? -7.295 -5.448 5.653 1.00 98.31 198 ILE A CA 1
ATOM 1580 C C . ILE A 1 198 ? -8.046 -6.357 6.613 1.00 98.31 198 ILE A C 1
ATOM 1582 O O . ILE A 1 198 ? -8.704 -7.312 6.191 1.00 98.31 198 ILE A O 1
ATOM 1586 N N . PHE A 1 199 ? -8.008 -6.020 7.896 1.00 98.69 199 PHE A N 1
ATOM 1587 C CA . PHE A 1 199 ? -8.738 -6.726 8.941 1.00 98.69 199 PHE A CA 1
ATOM 1588 C C . PHE A 1 199 ? -9.739 -5.817 9.652 1.00 98.69 199 PHE A C 1
ATOM 1590 O O . PHE A 1 199 ? -9.607 -4.601 9.653 1.00 98.69 199 PHE A O 1
ATOM 1597 N N . LEU A 1 200 ? -10.743 -6.411 10.289 1.00 98.75 200 LEU A N 1
ATOM 1598 C CA . LEU A 1 200 ? -11.582 -5.773 11.298 1.00 98.75 200 LEU A CA 1
ATOM 1599 C C . LEU A 1 200 ? -11.231 -6.361 12.656 1.00 98.75 200 LEU A C 1
ATOM 1601 O O . LEU A 1 200 ? -11.313 -7.578 12.832 1.00 98.75 200 LEU A O 1
ATOM 1605 N N . ALA A 1 201 ? -10.924 -5.505 13.626 1.00 98.62 201 ALA A N 1
ATOM 1606 C CA . ALA A 1 201 ? -10.730 -5.911 15.013 1.00 98.62 201 ALA A CA 1
ATOM 1607 C C . ALA A 1 201 ? -11.913 -5.501 15.887 1.00 98.62 201 ALA A C 1
ATOM 1609 O O . ALA A 1 201 ? -12.336 -4.348 15.873 1.00 98.62 201 ALA A O 1
ATOM 1610 N N . LYS A 1 202 ? -12.432 -6.428 16.698 1.00 98.44 202 LYS A N 1
ATOM 1611 C CA . LYS A 1 202 ? -13.336 -6.083 17.808 1.00 98.44 202 LYS A CA 1
ATOM 1612 C C . LYS A 1 202 ? -12.502 -5.796 19.045 1.00 98.44 202 LYS A C 1
ATOM 1614 O O . LYS A 1 202 ? -11.800 -6.688 19.513 1.00 98.44 202 LYS A O 1
ATOM 1619 N N . ILE A 1 203 ? -12.587 -4.591 19.589 1.00 98.50 203 ILE A N 1
ATOM 1620 C CA . ILE A 1 203 ? -11.715 -4.149 20.684 1.00 98.50 203 ILE A CA 1
ATOM 1621 C C . ILE A 1 203 ? -12.257 -4.598 22.044 1.00 98.50 203 ILE A C 1
ATOM 1623 O O . ILE A 1 203 ? -13.451 -4.459 22.310 1.00 98.50 203 ILE A O 1
ATOM 1627 N N . SER A 1 204 ? -11.383 -5.120 22.908 1.00 96.56 204 SER A N 1
ATOM 1628 C CA . SER A 1 204 ? -11.706 -5.480 24.300 1.00 96.56 204 SER A CA 1
ATOM 1629 C C . SER A 1 204 ? -11.232 -4.459 25.323 1.00 96.56 204 SER A C 1
ATOM 1631 O O . SER A 1 204 ? -11.894 -4.270 26.341 1.00 96.56 204 SER A O 1
ATOM 1633 N N . SER A 1 205 ? -10.080 -3.837 25.092 1.00 95.25 205 SER A N 1
ATOM 1634 C CA . SER A 1 205 ? -9.425 -2.960 26.063 1.00 95.25 205 SER A CA 1
ATOM 1635 C C . SER A 1 205 ? -8.474 -1.990 25.370 1.00 95.25 205 SER A C 1
ATOM 1637 O O . SER A 1 205 ? -8.256 -2.076 24.161 1.00 95.25 205 SER A O 1
ATOM 1639 N N . GLN A 1 206 ? -7.921 -1.066 26.151 1.00 94.75 206 GLN A N 1
ATOM 1640 C CA . GLN A 1 206 ? -6.952 -0.077 25.705 1.00 94.75 206 GLN A CA 1
ATOM 1641 C C . GLN A 1 206 ? -5.832 0.040 26.743 1.00 94.75 206 GLN A C 1
ATOM 1643 O O . GLN A 1 206 ? -6.095 0.029 27.947 1.00 94.75 206 GLN A O 1
ATOM 1648 N N . GLU A 1 207 ? -4.606 0.145 26.255 1.00 92.94 207 GLU A N 1
ATOM 1649 C CA . GLU A 1 207 ? -3.388 0.475 26.990 1.00 92.94 207 GLU A CA 1
ATOM 1650 C C . GLU A 1 207 ? -2.819 1.808 26.468 1.00 92.94 207 GLU A C 1
ATOM 1652 O O . GLU A 1 207 ? -3.443 2.496 25.658 1.00 92.94 207 GLU A O 1
ATOM 1657 N N . GLU A 1 208 ? -1.645 2.202 26.957 1.00 87.62 208 GLU A N 1
ATOM 1658 C CA . GLU A 1 208 ? -0.906 3.341 26.411 1.00 87.62 208 GLU A CA 1
ATOM 1659 C C . GLU A 1 208 ? -0.314 2.976 25.040 1.00 87.62 208 GLU A C 1
ATOM 1661 O O . GLU A 1 208 ? 0.254 1.893 24.875 1.00 87.62 208 GLU A O 1
ATOM 1666 N N . SER A 1 209 ? -0.472 3.865 24.056 1.00 88.38 209 SER A N 1
ATOM 1667 C CA . SER A 1 209 ? 0.110 3.710 22.719 1.00 88.38 209 SER A CA 1
ATOM 1668 C C . SER A 1 209 ? 1.635 3.818 22.762 1.00 88.38 209 SER A C 1
ATOM 1670 O O . SER A 1 209 ? 2.198 4.524 23.601 1.00 88.38 209 SER A O 1
ATOM 1672 N N . GLN A 1 210 ? 2.304 3.156 21.824 1.00 88.94 210 GLN A N 1
ATOM 1673 C CA . GLN A 1 210 ? 3.761 3.123 21.691 1.00 88.94 210 GLN A CA 1
ATOM 1674 C C . GLN A 1 210 ? 4.153 3.440 20.245 1.00 88.94 210 GLN A C 1
ATOM 1676 O O . GLN A 1 210 ? 4.727 2.606 19.558 1.00 88.94 210 GLN A O 1
ATOM 1681 N N . THR A 1 211 ? 3.814 4.649 19.795 1.00 84.88 211 THR A N 1
ATOM 1682 C CA . THR A 1 211 ? 4.092 5.123 18.431 1.00 84.88 211 THR A CA 1
ATOM 1683 C C . THR A 1 211 ? 5.590 5.170 18.151 1.00 84.88 211 THR A C 1
ATOM 1685 O O . THR A 1 211 ? 6.380 5.558 19.025 1.00 84.88 211 THR A O 1
ATOM 1688 N N . GLU A 1 212 ? 5.987 4.872 16.920 1.00 86.62 212 GLU A N 1
ATOM 1689 C CA . GLU A 1 212 ? 7.394 4.900 16.533 1.00 86.62 212 GLU A CA 1
ATOM 1690 C C . GLU A 1 212 ? 7.944 6.329 16.384 1.00 86.62 212 GLU A C 1
ATOM 1692 O O . GLU A 1 212 ? 7.224 7.295 16.136 1.00 86.62 212 GLU A O 1
ATOM 1697 N N . TYR A 1 213 ? 9.272 6.485 16.471 1.00 80.25 213 TYR A N 1
ATOM 1698 C CA . TYR A 1 213 ? 9.945 7.792 16.361 1.00 80.25 213 TYR A CA 1
ATOM 1699 C C . TYR A 1 213 ? 9.655 8.536 15.041 1.00 80.25 213 TYR A C 1
ATOM 1701 O O . TYR A 1 213 ? 9.716 9.766 14.999 1.00 80.25 213 TYR A O 1
ATOM 1709 N N . GLY A 1 214 ? 9.391 7.802 13.956 1.00 83.00 214 GLY A N 1
ATOM 1710 C CA . GLY A 1 214 ? 9.107 8.366 12.633 1.00 83.00 214 GLY A CA 1
ATOM 1711 C C . GLY A 1 214 ? 7.647 8.761 12.412 1.00 83.00 214 GLY A C 1
ATOM 1712 O O . GLY A 1 214 ? 7.340 9.396 11.400 1.00 83.00 214 GLY A O 1
ATOM 1713 N N . GLU A 1 215 ? 6.757 8.401 13.332 1.00 87.69 215 GLU A N 1
ATOM 1714 C CA . GLU A 1 215 ? 5.323 8.599 13.195 1.00 87.69 215 GLU A CA 1
ATOM 1715 C C . GLU A 1 215 ? 4.882 9.921 13.807 1.00 87.69 215 GLU A C 1
ATOM 1717 O O . GLU A 1 215 ? 5.387 10.386 14.829 1.00 87.69 215 GLU A O 1
ATOM 1722 N N . ALA A 1 216 ? 3.907 10.546 13.160 1.00 92.62 216 ALA A N 1
ATOM 1723 C CA . ALA A 1 216 ? 3.341 11.805 13.601 1.00 92.62 216 ALA A CA 1
ATOM 1724 C C .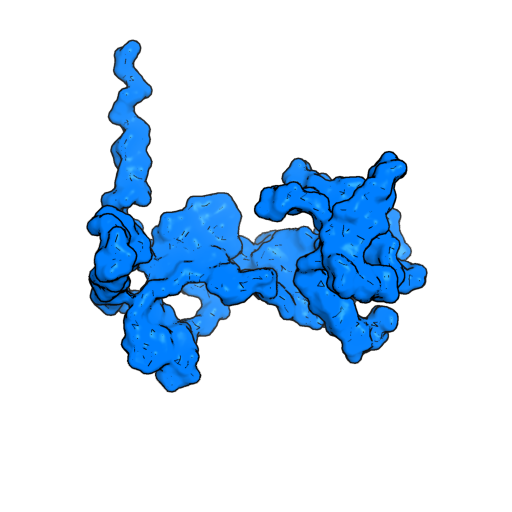 ALA A 1 216 ? 1.842 11.617 13.810 1.00 92.62 216 ALA A C 1
ATOM 1726 O O . ALA A 1 216 ? 1.037 12.170 13.066 1.00 92.62 216 ALA A O 1
ATOM 1727 N N . ILE A 1 217 ? 1.483 10.823 14.819 1.00 93.81 217 ILE A N 1
ATOM 1728 C CA . ILE A 1 217 ? 0.097 10.567 15.216 1.00 93.81 217 ILE A CA 1
ATOM 1729 C C . ILE A 1 217 ? -0.276 11.543 16.332 1.00 93.81 217 ILE A C 1
ATOM 1731 O O . ILE A 1 217 ? 0.354 11.575 17.387 1.00 93.81 217 ILE A O 1
ATOM 1735 N N . ALA A 1 218 ? -1.280 12.383 16.084 1.00 92.50 218 ALA A N 1
ATOM 1736 C CA . ALA A 1 218 ? -1.708 13.406 17.035 1.00 92.50 218 ALA A CA 1
ATOM 1737 C C . ALA A 1 218 ? -2.770 12.910 18.018 1.00 92.50 218 ALA A C 1
ATOM 1739 O O . ALA A 1 218 ? -2.816 13.403 19.145 1.00 92.50 218 ALA A O 1
ATOM 1740 N N . ASP A 1 219 ? -3.651 12.010 17.577 1.00 93.94 219 ASP A N 1
ATOM 1741 C CA . ASP A 1 219 ? -4.775 11.525 18.379 1.00 93.94 219 ASP A CA 1
ATOM 1742 C C . ASP A 1 219 ? -5.394 10.247 17.784 1.00 93.94 219 ASP A C 1
ATOM 1744 O O . ASP A 1 219 ? -5.204 9.945 16.600 1.00 93.94 219 ASP A O 1
ATOM 1748 N N . VAL A 1 220 ? -6.192 9.547 18.594 1.00 95.81 220 VAL A N 1
ATOM 1749 C CA . VAL A 1 220 ? -7.050 8.423 18.198 1.00 95.81 220 VAL A CA 1
ATOM 1750 C C . VAL A 1 220 ? -8.502 8.814 18.450 1.00 95.81 220 VAL A C 1
ATOM 1752 O O . VAL A 1 220 ? -8.970 8.872 19.587 1.00 95.81 220 VAL A O 1
ATOM 1755 N N . ILE A 1 221 ? -9.253 9.051 17.378 1.00 96.88 221 ILE A N 1
ATOM 1756 C CA . ILE A 1 221 ? -10.617 9.580 17.454 1.00 96.88 221 ILE A CA 1
ATOM 1757 C C . ILE A 1 221 ? -11.594 8.524 16.958 1.00 96.88 221 ILE A C 1
ATOM 1759 O O . ILE A 1 221 ? -11.379 7.881 15.933 1.00 96.88 221 ILE A O 1
ATOM 1763 N N . SER A 1 222 ? -12.692 8.333 17.691 1.00 97.62 222 SER A N 1
ATOM 1764 C CA . SER A 1 222 ? -13.722 7.368 17.309 1.00 97.62 222 SER A CA 1
ATOM 1765 C C . SER A 1 222 ? -14.937 8.034 16.683 1.00 97.62 222 SER A C 1
ATOM 1767 O O . SER A 1 222 ? -15.360 9.096 17.134 1.00 97.62 222 SER A O 1
ATOM 1769 N N . PHE A 1 223 ? -15.555 7.364 15.713 1.00 98.19 223 PHE A N 1
ATOM 1770 C CA . PHE A 1 223 ? -16.711 7.844 14.955 1.00 98.19 223 PHE A CA 1
ATOM 1771 C C . PHE A 1 223 ? -17.785 6.765 14.845 1.00 98.19 223 PHE A C 1
ATOM 1773 O O . PHE A 1 223 ? -17.503 5.569 14.813 1.00 98.19 223 PHE A O 1
ATOM 1780 N N . THR A 1 224 ? -19.044 7.169 14.759 1.00 97.88 224 THR A N 1
ATOM 1781 C CA . THR A 1 224 ? -20.104 6.290 14.262 1.00 97.88 224 THR A CA 1
ATOM 1782 C C . THR A 1 224 ? -19.928 6.042 12.765 1.00 97.88 224 THR A C 1
ATOM 1784 O O . THR A 1 224 ? -19.347 6.848 12.038 1.00 97.88 224 THR A O 1
ATOM 1787 N N . LYS A 1 225 ? -20.510 4.946 12.272 1.00 96.38 225 LYS A N 1
ATOM 1788 C CA . LYS A 1 225 ? -20.567 4.660 10.833 1.00 96.38 225 LYS A CA 1
ATOM 1789 C C . LYS A 1 225 ? -21.205 5.807 10.037 1.00 96.38 225 LYS A C 1
ATOM 1791 O O . LYS A 1 225 ? -20.742 6.113 8.943 1.00 96.38 225 LYS A O 1
ATOM 1796 N N . ASP A 1 226 ? -22.242 6.443 10.576 1.00 96.75 226 ASP A N 1
ATOM 1797 C CA . ASP A 1 226 ? -22.953 7.523 9.886 1.00 96.75 226 ASP A CA 1
ATOM 1798 C C . ASP A 1 226 ? -22.120 8.811 9.818 1.00 96.75 226 ASP A C 1
ATOM 1800 O O . ASP A 1 226 ? -22.104 9.470 8.778 1.00 96.75 226 ASP A O 1
ATOM 1804 N N . GLU A 1 227 ? -21.367 9.131 10.878 1.00 97.88 227 GLU A N 1
ATOM 1805 C CA . GLU A 1 227 ? -20.378 10.219 10.865 1.00 97.88 227 GLU A CA 1
ATOM 1806 C C . GLU A 1 227 ? -19.316 9.975 9.786 1.00 97.88 227 GLU A C 1
ATOM 1808 O O . GLU A 1 227 ? -19.058 10.867 8.981 1.00 97.88 227 GLU A O 1
ATOM 1813 N N . LEU A 1 228 ? -18.769 8.756 9.696 1.00 98.12 228 LEU A N 1
ATOM 1814 C CA . LEU A 1 228 ? -17.783 8.406 8.668 1.00 98.12 228 LEU A CA 1
ATOM 1815 C C . LEU A 1 228 ? -18.363 8.471 7.255 1.00 98.12 228 LEU A C 1
ATOM 1817 O O . LEU A 1 228 ? -17.730 9.029 6.365 1.00 98.12 228 LEU A O 1
ATOM 1821 N N . LYS A 1 229 ? -19.580 7.959 7.033 1.00 96.81 229 LYS A N 1
ATOM 1822 C CA . LYS A 1 229 ? -20.256 8.057 5.728 1.00 96.81 229 LYS A CA 1
ATOM 1823 C C . LYS A 1 229 ? -20.451 9.514 5.314 1.00 96.81 229 LYS A C 1
ATOM 1825 O O . LYS A 1 229 ? -20.161 9.867 4.174 1.00 96.81 229 LYS A O 1
ATOM 1830 N N . LYS A 1 230 ? -20.895 10.367 6.242 1.00 97.19 230 LYS A N 1
ATOM 1831 C CA . LYS A 1 230 ? -21.030 11.806 5.999 1.00 97.19 230 LYS A CA 1
ATOM 1832 C C . LYS A 1 230 ? -19.675 12.445 5.685 1.00 97.19 230 LYS A C 1
ATOM 1834 O O . LYS A 1 230 ? -19.587 13.188 4.712 1.00 97.19 230 LYS A O 1
ATOM 1839 N N . GLY A 1 231 ? -18.638 12.119 6.454 1.00 97.56 231 GLY A N 1
ATOM 1840 C CA . GLY A 1 231 ? -17.284 12.618 6.234 1.00 97.56 231 GLY A CA 1
ATOM 1841 C C . GLY A 1 231 ? -16.717 12.214 4.875 1.00 97.56 231 GLY A C 1
ATOM 1842 O O . GLY A 1 231 ? -16.191 13.056 4.159 1.00 97.56 231 GLY A O 1
ATOM 1843 N N . LEU A 1 232 ? -16.904 10.957 4.460 1.00 97.31 232 LEU A N 1
ATOM 1844 C CA . LEU A 1 232 ? -16.464 10.453 3.154 1.00 97.31 232 LEU A CA 1
ATOM 1845 C C . LEU A 1 232 ? -17.190 11.156 2.000 1.00 97.31 232 LEU A C 1
ATOM 1847 O O . LEU A 1 232 ? -16.572 11.481 0.992 1.00 97.31 232 LEU A O 1
ATOM 1851 N N . MET A 1 233 ? -18.489 11.439 2.151 1.00 96.56 233 MET A N 1
ATOM 1852 C CA . MET A 1 233 ? -19.242 12.224 1.164 1.00 96.56 233 MET A CA 1
ATOM 1853 C C . MET A 1 233 ? -18.763 13.679 1.075 1.00 96.56 233 MET A C 1
ATOM 1855 O O . MET A 1 233 ? -18.857 14.289 0.012 1.00 96.56 233 MET A O 1
ATOM 1859 N N . GLN A 1 234 ? -18.292 14.245 2.186 1.00 96.88 234 GLN A N 1
ATOM 1860 C CA . GLN A 1 234 ? -17.792 15.620 2.262 1.00 96.88 234 GLN A CA 1
ATOM 1861 C C . GLN A 1 234 ? -16.306 15.735 1.884 1.00 96.88 234 GLN A C 1
ATOM 1863 O O . GLN A 1 234 ? -15.869 16.800 1.456 1.00 96.88 234 GLN A O 1
ATOM 1868 N N . GLY A 1 235 ? -15.542 14.648 2.017 1.00 97.00 235 GLY A N 1
ATOM 1869 C CA . GLY A 1 235 ? -14.088 14.592 1.855 1.00 97.00 235 GLY A CA 1
ATOM 1870 C C . GLY A 1 235 ? -13.293 14.994 3.104 1.00 97.00 235 GLY A C 1
ATOM 1871 O O . GLY A 1 235 ? -12.064 15.065 3.041 1.00 97.00 235 GLY A O 1
ATOM 1872 N N . PHE A 1 236 ? -13.957 15.276 4.229 1.00 97.25 236 PHE A N 1
ATOM 1873 C CA . PHE A 1 236 ? -13.330 15.714 5.479 1.00 97.25 236 PHE A CA 1
ATOM 1874 C C . PHE A 1 236 ? -14.239 15.494 6.695 1.00 97.25 236 PHE A C 1
ATOM 1876 O O . PHE A 1 236 ? -15.445 15.288 6.557 1.00 97.25 236 PHE A O 1
ATOM 1883 N N . LEU A 1 237 ? -13.653 15.590 7.889 1.00 97.19 237 LEU A N 1
ATOM 1884 C CA . LEU A 1 237 ? -14.357 15.751 9.159 1.00 97.19 237 LEU A CA 1
ATOM 1885 C C . LEU A 1 237 ? -13.723 16.887 9.969 1.00 97.19 237 LEU A C 1
ATOM 1887 O O . LEU A 1 237 ? -12.512 17.094 9.919 1.00 97.19 237 LEU A O 1
ATOM 1891 N N . GLU A 1 238 ? -14.552 17.603 10.725 1.00 95.81 238 GLU A N 1
ATOM 1892 C CA . GLU A 1 238 ? -14.077 18.503 11.778 1.00 95.81 238 GLU A CA 1
ATOM 1893 C C . GLU A 1 238 ? -13.793 17.673 13.029 1.00 95.81 238 GLU A C 1
ATOM 1895 O O . GLU A 1 238 ? -14.646 16.892 13.468 1.00 95.81 238 GLU A O 1
ATOM 1900 N N . VAL A 1 239 ? -12.586 17.804 13.571 1.00 93.69 239 VAL A N 1
ATOM 1901 C CA . VAL A 1 239 ? -12.152 17.086 14.769 1.00 93.69 239 VAL A CA 1
ATOM 1902 C C . VAL A 1 239 ? -11.412 18.016 15.720 1.00 93.69 239 VAL A C 1
ATOM 1904 O O . VAL A 1 239 ? -10.565 18.804 15.306 1.00 93.69 239 VAL A O 1
ATOM 1907 N N . SER A 1 240 ? -11.687 17.887 17.016 1.00 90.50 240 SER A N 1
ATOM 1908 C CA . SER A 1 240 ? -10.935 18.588 18.055 1.00 90.50 240 SER A CA 1
ATOM 1909 C C . SER A 1 240 ? -9.655 17.822 18.380 1.00 90.50 240 SER A C 1
ATOM 1911 O O . SER A 1 240 ? -9.723 16.742 18.960 1.00 90.50 240 SER A O 1
ATOM 1913 N N . ILE A 1 241 ? -8.498 18.416 18.092 1.00 86.88 241 ILE A N 1
ATOM 1914 C CA . ILE A 1 241 ? -7.179 17.893 18.472 1.00 86.88 241 ILE A CA 1
ATOM 1915 C C . ILE A 1 241 ? -6.559 18.868 19.465 1.00 86.88 241 ILE A C 1
ATOM 1917 O O . ILE A 1 241 ? -6.362 20.039 19.143 1.00 86.88 241 ILE A O 1
ATOM 1921 N N . GLN A 1 242 ? -6.264 18.395 20.680 1.00 83.62 242 GLN A N 1
ATOM 1922 C CA . GLN A 1 242 ? -5.714 19.219 21.770 1.00 83.62 242 GLN A CA 1
ATOM 1923 C C . GLN A 1 242 ? -6.551 20.482 22.079 1.00 83.62 242 GLN A C 1
ATOM 1925 O O . GLN A 1 242 ? -6.022 21.513 22.487 1.00 83.62 242 GLN A O 1
ATOM 1930 N N . GLY A 1 243 ? -7.875 20.400 21.899 1.00 84.38 243 GLY A N 1
ATOM 1931 C CA . GLY A 1 243 ? -8.812 21.500 22.152 1.00 84.38 243 GLY A CA 1
ATOM 1932 C C . GLY A 1 243 ? -8.956 22.505 21.005 1.00 84.38 243 GLY A C 1
ATOM 1933 O O . GLY A 1 243 ? -9.691 23.480 21.153 1.00 84.38 243 GLY A O 1
ATOM 1934 N N . GLU A 1 244 ? -8.296 22.277 19.869 1.00 89.38 244 GLU A N 1
ATOM 1935 C CA . GLU A 1 244 ? -8.489 23.053 18.646 1.00 89.38 244 GLU A CA 1
ATOM 1936 C C . GLU A 1 244 ? -9.288 22.251 17.619 1.00 89.38 244 GLU A C 1
ATOM 1938 O O . GLU A 1 244 ? -8.889 21.150 17.241 1.00 89.38 244 GLU A O 1
ATOM 1943 N N . GLU A 1 245 ? -10.381 22.830 17.121 1.00 92.88 245 GLU A N 1
ATOM 1944 C CA . GLU A 1 245 ? -11.117 22.286 15.978 1.00 92.88 245 GLU A CA 1
ATOM 1945 C C . GLU A 1 245 ? -10.261 22.376 14.711 1.00 92.88 245 GLU A C 1
ATOM 1947 O O . GLU A 1 245 ? -9.733 23.440 14.363 1.00 92.88 245 GLU A O 1
ATOM 1952 N N . LYS A 1 246 ? -10.110 21.247 14.022 1.00 92.62 246 LYS A N 1
ATOM 1953 C CA . LYS A 1 246 ? -9.332 21.122 12.794 1.00 92.62 246 LYS A CA 1
ATOM 1954 C C . LYS A 1 246 ? -10.157 20.428 11.721 1.00 92.62 246 LYS A C 1
ATOM 1956 O O . LYS A 1 246 ? -10.735 19.367 11.942 1.00 92.62 246 LYS A O 1
ATOM 1961 N N . HIS A 1 247 ? -10.076 20.988 10.522 1.00 95.06 247 HIS A N 1
ATOM 1962 C CA . HIS A 1 247 ? -10.654 20.424 9.314 1.00 95.06 247 HIS A CA 1
ATOM 1963 C C . HIS A 1 247 ? -9.699 19.376 8.728 1.00 95.06 247 HIS A C 1
ATOM 1965 O O . HIS A 1 247 ? -8.710 19.720 8.068 1.00 95.06 247 HIS A O 1
ATOM 1971 N N . ILE A 1 248 ? -9.979 18.095 8.968 1.00 97.00 248 ILE A N 1
ATOM 1972 C CA . ILE A 1 248 ? -9.094 16.989 8.595 1.00 97.00 248 ILE A CA 1
ATOM 1973 C C . ILE A 1 248 ? -9.667 16.219 7.397 1.00 97.00 248 ILE A C 1
ATOM 1975 O O . ILE A 1 248 ? -10.789 15.711 7.475 1.00 97.00 248 ILE A O 1
ATOM 1979 N N . PRO A 1 249 ? -8.921 16.104 6.281 1.00 97.06 249 PRO A N 1
ATOM 1980 C CA . PRO A 1 249 ? -9.291 15.251 5.159 1.00 97.06 249 PRO A CA 1
ATOM 1981 C C . PRO A 1 249 ? -9.631 13.818 5.586 1.00 97.06 249 PRO A C 1
ATOM 1983 O O . PRO A 1 249 ? -8.895 13.190 6.349 1.00 97.06 249 PRO A O 1
ATOM 1986 N N . LEU A 1 250 ? -10.718 13.290 5.024 1.00 97.50 250 LEU A N 1
ATOM 1987 C CA . LEU A 1 250 ? -11.124 11.894 5.152 1.00 97.50 250 LEU A CA 1
ATOM 1988 C C . LEU A 1 250 ? -11.219 11.299 3.751 1.00 97.50 250 LEU A C 1
ATOM 1990 O O . LEU A 1 250 ? -12.225 11.436 3.057 1.00 97.50 250 LEU A O 1
ATOM 1994 N N . ARG A 1 251 ? -10.121 10.684 3.324 1.00 95.50 251 ARG A N 1
ATOM 1995 C CA . ARG A 1 251 ? -9.929 10.191 1.953 1.00 95.50 251 ARG A CA 1
ATOM 1996 C C . ARG A 1 251 ? -9.129 8.893 1.900 1.00 95.50 251 ARG A C 1
ATOM 1998 O O . ARG A 1 251 ? -8.570 8.557 0.862 1.00 95.50 251 ARG A O 1
ATOM 2005 N N . ASP A 1 252 ? -9.062 8.186 3.024 1.00 96.19 252 ASP A N 1
ATOM 2006 C CA . ASP A 1 252 ? -8.334 6.933 3.141 1.00 96.19 252 ASP A CA 1
ATOM 2007 C C . ASP A 1 252 ? -9.045 5.815 2.341 1.00 96.19 252 ASP A C 1
ATOM 2009 O O . ASP A 1 252 ? -10.185 5.440 2.666 1.00 96.19 252 ASP A O 1
ATOM 2013 N N . PRO A 1 253 ? -8.424 5.271 1.274 1.00 94.69 253 PRO A N 1
ATOM 2014 C CA . PRO A 1 253 ? -9.044 4.216 0.477 1.00 94.69 253 PRO A CA 1
ATOM 2015 C C . PRO A 1 253 ? -9.217 2.919 1.280 1.00 94.69 253 PRO A C 1
ATOM 2017 O O . PRO A 1 253 ? -10.189 2.190 1.060 1.00 94.69 253 PRO A O 1
ATOM 2020 N N . PHE A 1 254 ? -8.329 2.659 2.248 1.00 97.25 254 PHE A N 1
ATOM 2021 C CA . PHE A 1 254 ? -8.385 1.477 3.108 1.00 97.25 254 PHE A CA 1
ATOM 2022 C C . PHE A 1 254 ? -9.630 1.512 3.999 1.00 97.25 254 PHE A C 1
ATOM 2024 O O . PHE A 1 254 ? -10.398 0.548 4.009 1.00 97.25 254 PHE A O 1
ATOM 2031 N N . LEU A 1 255 ? -9.901 2.648 4.654 1.00 97.88 255 LEU A N 1
ATOM 2032 C CA . LEU A 1 255 ? -11.134 2.871 5.412 1.00 97.88 255 LEU A CA 1
ATOM 2033 C C . LEU A 1 255 ? -12.392 2.624 4.574 1.00 97.88 255 LEU A C 1
ATOM 2035 O O . LEU A 1 255 ? -13.302 1.918 5.012 1.00 97.88 255 LEU A O 1
ATOM 2039 N N . THR A 1 256 ? -12.455 3.200 3.372 1.00 96.56 256 THR A N 1
ATOM 2040 C CA . THR A 1 256 ? -13.643 3.099 2.510 1.00 96.56 256 THR A CA 1
ATOM 2041 C C . THR A 1 256 ? -13.938 1.645 2.145 1.00 96.56 256 THR A C 1
ATOM 2043 O O . THR A 1 256 ? -15.076 1.183 2.275 1.00 96.56 256 THR A O 1
ATOM 2046 N N . PHE A 1 257 ? -12.908 0.896 1.743 1.00 97.69 257 PHE A N 1
ATOM 2047 C CA . PHE A 1 25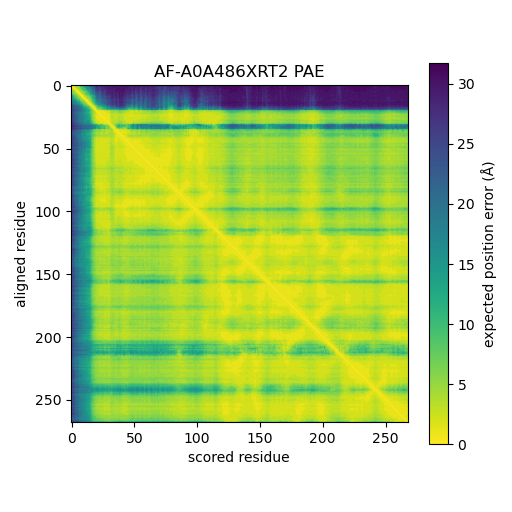7 ? -13.039 -0.529 1.457 1.00 97.69 257 PHE A CA 1
ATOM 2048 C C . PHE A 1 257 ? -13.440 -1.324 2.704 1.00 97.69 257 PHE A C 1
ATOM 2050 O O . PHE A 1 257 ? -14.361 -2.141 2.640 1.00 97.69 257 PHE A O 1
ATOM 2057 N N . ALA A 1 258 ? -12.784 -1.072 3.841 1.00 98.12 258 ALA A N 1
ATOM 2058 C CA . ALA A 1 258 ? -13.036 -1.782 5.089 1.00 98.12 258 ALA A CA 1
ATOM 2059 C C . ALA A 1 258 ? -14.486 -1.605 5.562 1.00 98.12 258 ALA A C 1
ATOM 2061 O O . ALA A 1 258 ? -15.157 -2.586 5.884 1.00 98.12 258 ALA A O 1
ATOM 2062 N N . LEU A 1 259 ? -14.995 -0.368 5.541 1.00 97.81 259 LEU A N 1
ATOM 2063 C CA . LEU A 1 259 ? -16.379 -0.051 5.894 1.00 97.81 259 LEU A CA 1
ATOM 2064 C C . LEU A 1 259 ? -17.376 -0.801 5.010 1.00 97.81 259 LEU A C 1
ATOM 2066 O O . LEU A 1 259 ? -18.312 -1.415 5.526 1.00 97.81 259 LEU A O 1
ATOM 2070 N N . LEU A 1 260 ? -17.167 -0.780 3.690 1.00 97.50 260 LEU A N 1
ATOM 2071 C CA . LEU A 1 260 ? -18.047 -1.460 2.744 1.00 97.50 260 LEU A CA 1
ATOM 2072 C C . LEU A 1 260 ? -18.036 -2.978 2.963 1.00 97.50 260 LEU A C 1
ATOM 2074 O O . LEU A 1 260 ? -19.098 -3.591 3.063 1.00 97.50 260 LEU A O 1
ATOM 2078 N N . GLN A 1 261 ? -16.854 -3.590 3.081 1.00 98.12 261 GLN A N 1
ATOM 2079 C CA . GLN A 1 261 ? -16.730 -5.031 3.324 1.00 98.12 261 GLN A CA 1
ATOM 2080 C C . GLN A 1 261 ? -17.377 -5.445 4.645 1.00 98.12 261 GLN A C 1
ATOM 2082 O O . GLN A 1 261 ? -18.099 -6.442 4.697 1.00 98.12 261 GLN A O 1
ATOM 2087 N N . ALA A 1 262 ? -17.148 -4.680 5.712 1.00 97.44 262 ALA A N 1
ATOM 2088 C CA . ALA A 1 262 ? -17.709 -4.974 7.019 1.00 97.44 262 ALA A CA 1
ATOM 2089 C C . ALA A 1 262 ? -19.244 -4.852 7.024 1.00 97.44 262 ALA A C 1
ATOM 2091 O O . ALA A 1 262 ? -19.921 -5.693 7.617 1.00 97.44 262 ALA A O 1
ATOM 2092 N N . GLU A 1 263 ? -19.809 -3.872 6.311 1.00 95.88 263 GLU A N 1
ATOM 2093 C CA . GLU A 1 263 ? -21.260 -3.713 6.158 1.00 95.88 263 GLU A CA 1
ATOM 2094 C C . GLU A 1 263 ? -21.881 -4.843 5.323 1.00 95.88 263 GLU A C 1
ATOM 2096 O O . GLU A 1 263 ? -22.861 -5.455 5.755 1.00 95.88 263 GLU A O 1
ATOM 2101 N N . LEU A 1 264 ? -21.274 -5.200 4.185 1.00 96.81 264 LEU A N 1
ATOM 2102 C CA . LEU A 1 264 ? -21.723 -6.322 3.347 1.00 96.81 264 LEU A CA 1
ATOM 2103 C C . LEU A 1 264 ? -21.740 -7.654 4.112 1.00 96.81 264 LEU A C 1
ATOM 2105 O O . LEU A 1 264 ? -22.587 -8.511 3.858 1.00 96.81 264 LEU A O 1
ATOM 2109 N N . ARG A 1 265 ? -20.829 -7.815 5.077 1.00 97.00 265 ARG A N 1
ATOM 2110 C CA . ARG A 1 265 ? -20.695 -9.014 5.918 1.00 97.00 265 ARG A CA 1
ATOM 2111 C C . ARG A 1 265 ? -21.438 -8.926 7.251 1.00 97.00 265 ARG A C 1
ATOM 2113 O O . ARG A 1 265 ? -21.391 -9.885 8.013 1.00 97.00 265 ARG A O 1
ATOM 2120 N N . LYS A 1 266 ? -22.139 -7.818 7.525 1.00 95.69 266 LYS A N 1
ATOM 2121 C CA . LYS A 1 266 ? -22.886 -7.577 8.776 1.00 95.69 266 LYS A CA 1
ATOM 2122 C C . LYS A 1 266 ? -22.011 -7.682 10.034 1.00 95.69 266 LYS A C 1
ATOM 2124 O O . LYS A 1 266 ? -22.420 -8.251 11.042 1.00 95.69 266 LYS A O 1
ATOM 2129 N N . LEU A 1 267 ? -20.793 -7.147 9.953 1.00 94.12 267 LEU A N 1
ATOM 2130 C CA . LEU A 1 267 ? -19.836 -7.097 11.063 1.00 94.12 267 LEU A CA 1
ATOM 2131 C C . LEU A 1 267 ? -19.902 -5.779 11.855 1.00 94.12 267 LEU A C 1
ATOM 2133 O O . LEU A 1 267 ? -19.267 -5.682 12.909 1.00 94.12 267 LEU A O 1
ATOM 2137 N N . LEU A 1 268 ? -20.644 -4.783 11.359 1.00 89.12 268 LEU A N 1
ATOM 2138 C CA . LEU A 1 268 ? -20.882 -3.472 11.978 1.00 89.12 268 LEU A CA 1
ATOM 2139 C C . LEU A 1 268 ? -22.323 -3.332 12.463 1.00 89.12 268 LEU A C 1
ATOM 2141 O O . LEU A 1 268 ? -23.229 -3.750 11.706 1.00 89.12 268 LEU A O 1
#

Solvent-accessible surface area (backbone atoms only — not comparable to full-atom values): 14786 Å² total; per-residue (Å²): 141,90,90,83,83,74,72,67,66,69,62,42,57,82,71,68,66,82,77,59,60,65,59,36,52,51,52,57,72,31,39,85,69,81,59,52,45,22,91,80,64,32,57,17,66,54,81,53,70,72,58,38,54,53,30,27,53,54,39,20,53,53,33,43,75,72,67,43,51,77,66,54,14,55,57,78,24,58,64,29,70,74,49,74,62,98,52,44,35,32,38,25,42,33,28,27,34,49,85,67,43,70,30,75,48,65,38,41,36,46,58,46,31,45,72,72,42,38,55,25,26,32,32,46,39,31,41,85,86,66,25,35,50,28,36,35,32,52,40,76,91,80,71,41,59,31,44,34,49,42,59,43,61,35,55,93,95,50,49,68,67,56,32,32,53,49,34,34,25,25,71,58,10,41,37,67,75,45,78,42,84,61,52,70,49,53,93,48,71,87,42,37,76,48,64,25,48,31,34,36,27,41,39,72,51,73,56,82,53,57,64,57,94,91,59,50,69,80,49,74,50,70,37,46,69,67,55,50,53,52,18,54,76,70,42,31,44,81,44,71,58,97,85,42,80,38,85,30,42,28,76,42,66,66,48,57,52,47,53,51,42,33,53,78,67,65,74,111

Secondary structure (DSSP, 8-state):
----SSSTTTTTTTTSS---HHHHHHHHHHS------GGGTS-EEP--HHHHHHHHHHHHHHHHHTT--HHHHHHHT--EEEEE-SSEEEEEEEEEEGGGEEEEEEEEEEGGGGGG--S-EEEEEE-TTS-EEEEEEEETTTTEEEEE--EEPPPTT--HHHHHHHHHHHHH-EEEEEEEEEEEE-S-TTTB---EEEEEEEEEEE------TT--EEEEEEE-HHHHHHHHHHTEEEEEETTEEEEEE---HHHHHHHHHHHHTT--